Protein AF-A0A7W0W0S2-F1 (afdb_monomer)

Radius of gyration: 26.85 Å; Cα contacts (8 Å, |Δi|>4): 149; chains: 1; bounding box: 67×71×65 Å

Sequence (199 aa):
MRHKNVVLTLLAALTLVGCAKKDSQDADTTAMAPSAPAGVTADTMGTMAGMDNTPARDADQEFLRMMTDHHQGMVEMADVALKKAATPQVKSHGTRMRAAQIAEQQKMKAMLKADYGEEKMAMVTKDGASMVAMLSGASGPAFDRQFREHVIMHHEEALKMIDRFSPRFTKPEVKQMASKMKADQTKEIAQLKKELRSS

Secondary structure (DSSP, 8-state):
----------------------------------PPPP---TT-----TT---SPPSSHHHHHHHHHHHHHHHHHHHHHHHHHH-SSHHHHHHHHHHHHHHHHHHHHHHHHIIIII---PPP---HHHHHHHHHHHH--HHHHHHHHHHHHHHHHHHHHHHHHHHGGG---HHHHHHHHHHHHHHHHHHHHHHHHHHH-

Nearest PDB structures (foldseek):
  5fej-assembly4_D  TM=9.116E-01  e=7.321E-06  Synechocystis sp. PCC 6803
  2qf9-assembly1_B  TM=8.861E-01  e=1.847E-04  Streptomyces coelicolor A3(2)
  2c41-assembly1_C  TM=6.413E-01  e=5.584E-02  Thermosynechococcus vestitus BP-1
  1jig-assembly1_A  TM=7.353E-01  e=2.875E-01  Bacillus anthracis
  1n1q-assembly1_A  TM=5.987E-01  e=1.046E+00  Brevibacillus brevis

Mean predicted aligned error: 13.08 Å

Foldseek 3Di:
DDDDDDDDDDDDDDDDDDDDDDDDDDDDDDDDDDDDDDDPDPPPDPDDPPDPPPDDPFLLLVLLQVLLQLLVL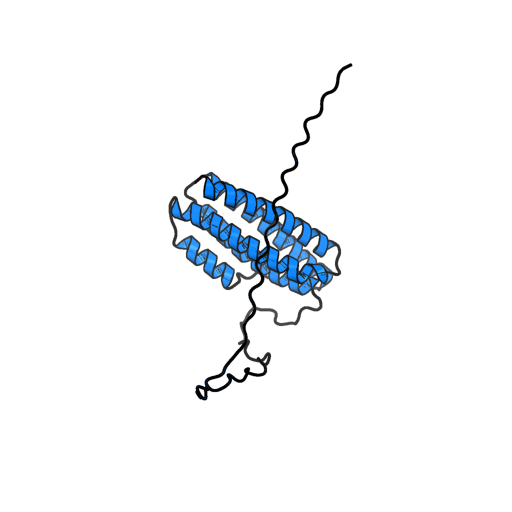LLLLLVLQCVAPQDPVSNVVSVVSNVVSVVLSVVSQVCCCVVPVDRDDHHHDPVSVVLSVVLNPDHHPRSSLSSLVSLLVSLVVLLVSLVVRQVGDDDPVSNVSSVVSNVVSVVSNVVSVVVNVVD

pLDDT: mean 83.97, std 22.38, range [35.38, 98.69]

Solvent-accessible surface area (backbone atoms only — not comparable to full-atom values): 12133 Å² total; per-residue (Å²): 142,81,87,86,89,86,87,85,89,84,88,87,87,86,88,85,88,86,89,84,89,85,86,87,81,90,77,94,70,94,71,85,79,84,78,78,84,76,76,89,66,93,81,81,72,77,89,60,90,86,62,83,79,68,78,62,90,47,52,52,56,42,47,40,56,52,50,31,18,55,38,36,18,51,38,52,39,19,57,49,26,66,76,50,41,61,45,72,66,51,26,54,47,22,54,55,50,30,54,51,39,51,54,51,36,52,52,35,37,49,46,36,34,72,78,70,72,37,88,70,81,71,42,67,38,74,67,30,50,51,54,37,53,58,55,66,75,46,52,46,72,59,24,46,52,50,50,48,51,51,52,37,53,53,42,56,50,52,45,53,50,46,64,71,40,60,88,59,50,79,52,68,67,60,49,52,49,50,53,49,50,46,54,51,46,52,51,48,38,54,51,45,58,51,51,64,74,76,102

Structure (mmCIF, N/CA/C/O backbone):
data_AF-A0A7W0W0S2-F1
#
_entry.id   AF-A0A7W0W0S2-F1
#
loop_
_atom_site.group_PDB
_atom_site.id
_atom_site.type_symbol
_atom_site.label_atom_id
_atom_site.label_alt_id
_atom_site.label_comp_id
_atom_site.label_asym_id
_atom_site.label_entity_id
_atom_site.label_seq_id
_atom_site.pdbx_PDB_ins_code
_atom_site.Cartn_x
_atom_site.Cartn_y
_atom_site.Cartn_z
_atom_site.occupancy
_atom_site.B_iso_or_equiv
_atom_site.auth_seq_id
_atom_site.auth_comp_id
_atom_site.auth_asym_id
_atom_site.auth_atom_id
_atom_site.pdbx_PDB_model_num
ATOM 1 N N . MET A 1 1 ? -48.819 -12.473 -39.268 1.00 46.81 1 MET A N 1
ATOM 2 C CA . MET A 1 1 ? -49.023 -13.719 -40.052 1.00 46.81 1 MET A CA 1
ATOM 3 C C . MET A 1 1 ? -47.702 -13.998 -40.767 1.00 46.81 1 MET A C 1
ATOM 5 O O . MET A 1 1 ? -47.254 -13.099 -41.449 1.00 46.81 1 MET A O 1
ATOM 9 N N . ARG A 1 2 ? -46.950 -15.092 -40.612 1.00 50.22 2 ARG A N 1
ATOM 10 C CA . ARG A 1 2 ? -47.221 -16.500 -40.285 1.00 50.22 2 ARG A CA 1
ATOM 11 C C . ARG A 1 2 ? -46.048 -17.088 -39.475 1.00 50.22 2 ARG A C 1
ATOM 13 O O . ARG A 1 2 ? -44.901 -16.726 -39.702 1.00 50.22 2 ARG A O 1
ATOM 20 N N . HIS A 1 3 ? -46.375 -18.019 -38.584 1.00 47.19 3 HIS A N 1
ATOM 21 C CA . HIS A 1 3 ? -45.456 -18.885 -37.841 1.00 47.19 3 HIS A CA 1
ATOM 22 C C . HIS A 1 3 ? -44.766 -19.920 -38.742 1.00 47.19 3 HIS A C 1
ATOM 24 O O . HIS A 1 3 ? -45.347 -20.309 -39.758 1.00 47.19 3 HIS A O 1
ATOM 30 N N . LYS A 1 4 ? -43.629 -20.465 -38.280 1.00 57.62 4 LYS A N 1
ATOM 31 C CA . LYS A 1 4 ? -43.446 -21.917 -38.081 1.00 57.62 4 LYS A CA 1
ATOM 32 C C . LYS A 1 4 ? -42.224 -22.217 -37.200 1.00 57.62 4 LYS A C 1
ATOM 34 O O . LYS A 1 4 ? -41.119 -21.764 -37.466 1.00 57.62 4 LYS A O 1
ATOM 39 N N . ASN A 1 5 ? -42.500 -22.981 -36.147 1.00 47.19 5 ASN A N 1
ATOM 40 C CA . ASN A 1 5 ? -41.579 -23.513 -35.150 1.00 47.19 5 ASN A CA 1
ATOM 41 C C . ASN A 1 5 ? -40.795 -24.700 -35.725 1.00 47.19 5 ASN A C 1
ATOM 43 O O . ASN A 1 5 ? -41.371 -25.490 -36.473 1.00 47.19 5 ASN A O 1
ATOM 47 N N . VAL A 1 6 ? -39.549 -24.895 -35.288 1.00 58.97 6 VAL A N 1
ATOM 48 C CA . VAL A 1 6 ? -38.866 -26.194 -35.383 1.00 58.97 6 VAL A CA 1
ATOM 49 C C . VAL A 1 6 ? -38.295 -26.528 -34.009 1.00 58.97 6 VAL A C 1
ATOM 51 O O . VAL A 1 6 ? -37.346 -25.909 -33.540 1.00 58.97 6 VAL A O 1
ATOM 54 N N . VAL A 1 7 ? -38.945 -27.488 -33.355 1.00 49.69 7 VAL A N 1
ATOM 55 C CA . VAL A 1 7 ? -38.465 -28.206 -32.174 1.00 49.69 7 VAL A CA 1
ATOM 56 C C . VAL A 1 7 ? -37.765 -29.456 -32.696 1.00 49.69 7 VAL A C 1
ATOM 58 O O . VAL A 1 7 ? -38.364 -30.190 -33.480 1.00 49.69 7 VAL A O 1
ATOM 61 N N . LEU A 1 8 ? -36.531 -29.717 -32.264 1.00 53.34 8 LEU A N 1
ATOM 62 C CA . LEU A 1 8 ? -35.909 -31.028 -32.430 1.00 53.34 8 LEU A CA 1
ATOM 63 C C . LEU A 1 8 ? -35.245 -31.444 -31.117 1.00 53.34 8 LEU A C 1
ATOM 65 O O . LEU A 1 8 ? -34.150 -31.011 -30.771 1.00 53.34 8 LEU A O 1
ATOM 69 N N . THR A 1 9 ? -35.974 -32.265 -30.373 1.00 45.59 9 THR A N 1
ATOM 70 C CA . THR A 1 9 ? -35.524 -33.021 -29.208 1.00 45.59 9 THR A CA 1
ATOM 71 C C . THR A 1 9 ? -34.791 -34.268 -29.701 1.00 45.59 9 THR A C 1
ATOM 73 O O . THR A 1 9 ? -35.350 -35.013 -30.503 1.00 45.59 9 THR A O 1
ATOM 76 N N . LEU A 1 10 ? -33.587 -34.548 -29.193 1.00 52.28 10 LEU A N 1
ATOM 77 C CA . LEU A 1 10 ? -33.006 -35.891 -29.257 1.00 52.28 10 LEU A CA 1
ATOM 78 C C . LEU A 1 10 ? -32.594 -36.325 -27.848 1.00 52.28 10 LEU A C 1
ATOM 80 O O . LEU A 1 10 ? -31.746 -35.708 -27.208 1.00 52.28 10 LEU A O 1
ATOM 84 N N . LEU A 1 11 ? -33.263 -37.373 -27.377 1.00 51.00 11 LEU A N 1
ATOM 85 C CA . LEU A 1 11 ? -33.062 -38.059 -26.110 1.00 51.00 11 LEU A CA 1
ATOM 86 C C . LEU A 1 11 ? -32.282 -39.346 -26.411 1.00 51.00 11 LEU A C 1
ATOM 88 O O . LEU A 1 11 ? -32.717 -40.128 -27.254 1.00 51.00 11 LEU A O 1
ATOM 92 N N . ALA A 1 12 ? -31.171 -39.591 -25.721 1.00 54.50 12 ALA A N 1
ATOM 93 C CA . ALA A 1 12 ? -30.535 -40.905 -25.685 1.00 54.50 12 ALA A CA 1
ATOM 94 C C . ALA A 1 12 ? -29.973 -41.150 -24.281 1.00 54.50 12 ALA A C 1
ATOM 96 O O . ALA A 1 12 ? -28.973 -40.560 -23.881 1.00 54.50 12 ALA A O 1
ATOM 97 N N . ALA A 1 13 ? -30.663 -42.007 -23.531 1.00 52.59 13 ALA A N 1
ATOM 98 C CA . ALA A 1 13 ? -30.196 -42.596 -22.287 1.00 52.59 13 ALA A CA 1
ATOM 99 C C . ALA A 1 13 ? -29.763 -44.038 -22.576 1.00 52.59 13 ALA A C 1
ATOM 101 O O . ALA A 1 13 ? -30.512 -44.781 -23.210 1.00 52.59 13 ALA A O 1
ATOM 102 N N . LEU A 1 14 ? -28.591 -44.445 -22.084 1.00 58.34 14 LEU A N 1
ATOM 103 C CA . LEU A 1 14 ? -28.263 -45.858 -21.922 1.00 58.34 14 LEU A CA 1
ATOM 104 C C . LEU A 1 14 ? -27.413 -46.050 -20.662 1.00 58.34 14 LEU A C 1
ATOM 106 O O . LEU A 1 14 ? -26.309 -45.528 -20.534 1.00 58.34 14 LEU A O 1
ATOM 110 N N . THR A 1 15 ? -27.992 -46.776 -19.716 1.00 54.78 15 THR A N 1
ATOM 111 C CA . THR A 1 15 ? -27.426 -47.204 -18.437 1.00 54.78 15 THR A CA 1
ATOM 112 C C . THR A 1 15 ? -26.683 -48.528 -18.599 1.00 54.78 15 THR A C 1
ATOM 114 O O . THR A 1 15 ? -27.247 -49.454 -19.179 1.00 54.78 15 THR A O 1
ATOM 117 N N . LEU A 1 16 ? -25.506 -48.677 -17.984 1.00 56.59 16 LEU A N 1
ATOM 118 C CA . LEU A 1 16 ? -24.978 -49.992 -17.607 1.00 56.59 16 LEU A CA 1
ATOM 119 C C . LEU A 1 16 ? -24.706 -50.033 -16.098 1.00 56.59 16 LEU A C 1
ATOM 121 O O . LEU A 1 16 ? -23.896 -49.277 -15.570 1.00 56.59 16 LEU A O 1
ATOM 125 N N . VAL A 1 17 ? -25.414 -50.944 -15.431 1.00 66.75 17 VAL A N 1
ATOM 126 C CA . VAL A 1 17 ? -25.190 -51.410 -14.060 1.00 66.75 17 VAL A CA 1
ATOM 127 C C . VAL A 1 17 ? -24.309 -52.654 -14.140 1.00 66.75 17 VAL A C 1
ATOM 129 O O . VAL A 1 17 ? -24.619 -53.574 -14.893 1.00 66.75 17 VAL A O 1
ATOM 132 N N . GLY A 1 18 ? -23.238 -52.702 -13.349 1.00 52.47 18 GLY A N 1
ATOM 133 C CA . GLY A 1 18 ? -22.433 -53.901 -13.132 1.00 52.47 18 GLY A CA 1
ATOM 134 C C . GLY A 1 18 ? -22.132 -54.062 -11.645 1.00 52.47 18 GLY A C 1
ATOM 135 O O . GLY A 1 18 ? -21.459 -53.223 -11.055 1.00 52.47 18 GLY A O 1
ATOM 136 N N . CYS A 1 19 ? -22.644 -55.134 -11.041 1.00 55.38 19 CYS A N 1
ATOM 137 C CA . CYS A 1 19 ? -22.320 -55.571 -9.685 1.00 55.38 19 CYS A CA 1
ATOM 138 C C . CYS A 1 19 ? -21.531 -56.884 -9.749 1.00 55.38 19 CYS A C 1
ATOM 140 O O . CYS A 1 19 ? -22.005 -57.822 -10.382 1.00 55.38 19 CYS A O 1
ATOM 142 N N . ALA A 1 20 ? -20.418 -56.988 -9.014 1.00 51.88 20 ALA A N 1
ATOM 143 C CA . ALA A 1 20 ? -19.972 -58.245 -8.404 1.00 51.88 20 ALA A CA 1
ATOM 144 C C . ALA A 1 20 ? -19.021 -57.983 -7.211 1.00 51.88 20 ALA A C 1
ATOM 146 O O . ALA A 1 20 ? -18.028 -57.270 -7.329 1.00 51.88 20 ALA A O 1
ATOM 147 N N . LYS A 1 21 ? -19.382 -58.566 -6.061 1.00 40.31 21 LYS A N 1
ATOM 148 C CA . LYS A 1 21 ? -18.603 -58.850 -4.828 1.00 40.31 21 LYS A CA 1
ATOM 149 C C . LYS A 1 21 ? -17.746 -60.114 -5.099 1.00 40.31 21 LYS A C 1
ATOM 151 O O . LYS A 1 21 ? -18.111 -60.844 -6.009 1.00 40.31 21 LYS A O 1
ATOM 156 N N . LYS A 1 22 ? -16.721 -60.570 -4.371 1.00 38.19 22 LYS A N 1
ATOM 157 C CA . LYS A 1 22 ? -15.937 -60.252 -3.159 1.00 38.19 22 LYS A CA 1
ATOM 158 C C . LYS A 1 22 ? -14.785 -61.289 -3.183 1.00 38.19 22 LYS A C 1
ATOM 160 O O . LYS A 1 22 ? -15.046 -62.399 -3.630 1.00 38.19 22 LYS A O 1
ATOM 165 N N . ASP A 1 23 ? -13.584 -60.980 -2.702 1.00 39.62 23 ASP A N 1
ATOM 166 C CA . ASP A 1 23 ? -12.944 -61.716 -1.593 1.00 39.62 23 ASP A CA 1
ATOM 167 C C . ASP A 1 23 ? -11.512 -61.257 -1.319 1.00 39.62 23 ASP A C 1
ATOM 169 O O . ASP A 1 23 ? -10.806 -60.716 -2.166 1.00 39.62 23 ASP A O 1
ATOM 173 N N . SER A 1 24 ? -11.201 -61.386 -0.036 1.00 41.75 24 SER A N 1
ATOM 174 C CA . SER A 1 24 ? -10.113 -60.811 0.731 1.00 41.75 24 SER A CA 1
ATOM 175 C C . SER A 1 24 ? -8.761 -61.456 0.445 1.00 41.75 24 SER A C 1
ATOM 177 O O . SER A 1 24 ? -8.681 -62.667 0.249 1.00 41.75 24 SER A O 1
ATOM 179 N N . GLN A 1 25 ? -7.690 -60.676 0.586 1.00 40.12 25 GLN A N 1
ATOM 180 C CA . GLN A 1 25 ? -6.416 -61.223 1.033 1.00 40.12 25 GLN A CA 1
ATOM 181 C C . GLN A 1 25 ? -5.658 -60.184 1.856 1.00 40.12 25 GLN A C 1
ATOM 183 O O . GLN A 1 25 ? -5.398 -59.068 1.406 1.00 40.12 25 GLN A O 1
ATOM 188 N N . ASP A 1 26 ? -5.390 -60.582 3.093 1.00 39.31 26 ASP A N 1
ATOM 189 C CA . ASP A 1 26 ? -4.632 -59.867 4.100 1.00 39.31 26 ASP A CA 1
ATOM 190 C C . ASP A 1 26 ? -3.185 -59.646 3.647 1.00 39.31 26 ASP A C 1
ATOM 192 O O . ASP A 1 26 ? -2.524 -60.559 3.148 1.00 39.31 26 ASP A O 1
ATOM 196 N N . ALA A 1 27 ? -2.678 -58.439 3.879 1.00 44.12 27 ALA A N 1
ATOM 197 C CA . ALA A 1 27 ? -1.252 -58.170 3.953 1.00 44.12 27 ALA A CA 1
ATOM 198 C C . ALA A 1 27 ? -1.019 -57.247 5.148 1.00 44.12 27 ALA A C 1
ATOM 200 O O . ALA A 1 27 ? -1.300 -56.049 5.124 1.00 44.12 27 ALA A O 1
ATOM 201 N N . ASP A 1 28 ? -0.557 -57.886 6.212 1.00 39.09 28 ASP A N 1
ATOM 202 C CA . ASP A 1 28 ? 0.031 -57.306 7.401 1.00 39.09 28 ASP A CA 1
ATOM 203 C C . ASP A 1 28 ? 1.236 -56.434 7.015 1.00 39.09 28 ASP A C 1
ATOM 205 O O . ASP A 1 28 ? 2.242 -56.929 6.507 1.00 39.09 28 ASP A O 1
ATOM 209 N N . THR A 1 29 ? 1.124 -55.126 7.238 1.00 39.62 29 THR A N 1
ATOM 210 C CA . THR A 1 29 ? 2.278 -54.241 7.407 1.00 39.62 29 THR A CA 1
ATOM 211 C C . THR A 1 29 ? 1.950 -53.232 8.497 1.00 39.62 29 THR A C 1
ATOM 213 O O . THR A 1 29 ? 1.280 -52.223 8.271 1.00 39.62 29 THR A O 1
ATOM 216 N N . THR A 1 30 ? 2.438 -53.510 9.699 1.00 45.97 30 THR A N 1
ATOM 217 C CA . THR A 1 30 ? 2.604 -52.549 10.789 1.00 45.97 30 THR A CA 1
ATOM 218 C C . THR A 1 30 ? 3.302 -51.276 10.300 1.00 45.97 30 THR A C 1
ATOM 220 O O . THR A 1 30 ? 4.485 -51.308 9.963 1.00 45.97 30 THR A O 1
ATOM 223 N N . ALA A 1 31 ? 2.595 -50.145 10.311 1.00 39.28 31 ALA A N 1
ATOM 224 C CA . ALA A 1 31 ? 3.180 -48.820 10.137 1.00 39.28 31 ALA A CA 1
ATOM 225 C C . ALA A 1 31 ? 2.599 -47.857 11.182 1.00 39.28 31 ALA A C 1
ATOM 227 O O . ALA A 1 31 ? 1.389 -47.649 11.260 1.00 39.28 31 ALA A O 1
ATOM 228 N N . MET A 1 32 ? 3.496 -47.321 12.014 1.00 41.56 32 MET A N 1
ATOM 229 C CA . MET A 1 32 ? 3.244 -46.359 13.087 1.00 41.56 32 MET A CA 1
ATOM 230 C C . MET A 1 32 ? 2.314 -45.214 12.661 1.00 41.56 32 MET A C 1
ATOM 232 O O . MET A 1 32 ? 2.568 -44.518 11.679 1.00 41.56 32 MET A O 1
ATOM 236 N N . ALA A 1 33 ? 1.297 -44.959 13.483 1.00 47.00 33 ALA A N 1
ATOM 237 C CA . ALA A 1 33 ? 0.528 -43.722 13.456 1.00 47.00 33 ALA A CA 1
ATOM 238 C C . ALA A 1 33 ? 1.438 -42.516 13.770 1.00 47.00 33 ALA A C 1
ATOM 240 O O . ALA A 1 33 ? 2.186 -42.569 14.751 1.00 47.00 33 ALA A O 1
ATOM 241 N N . PRO A 1 34 ? 1.372 -41.404 13.016 1.00 43.03 34 PRO A N 1
ATOM 242 C CA . PRO A 1 34 ? 1.962 -40.160 13.471 1.00 43.03 34 PRO A CA 1
ATOM 243 C C . PRO A 1 34 ? 1.019 -39.517 14.492 1.00 43.03 34 PRO A C 1
ATOM 245 O O . PRO A 1 34 ? -0.049 -39.004 14.157 1.00 43.03 34 PRO A O 1
ATOM 248 N N . SER A 1 35 ? 1.426 -39.561 15.758 1.00 44.28 35 SER A N 1
ATOM 249 C CA . SER A 1 35 ? 0.869 -38.741 16.829 1.00 44.28 35 SER A CA 1
ATOM 250 C C . SER A 1 35 ? 0.937 -37.263 16.435 1.00 44.28 35 SER A C 1
ATOM 252 O O . SER A 1 35 ? 2.003 -36.752 16.092 1.00 44.28 35 SER A O 1
ATOM 254 N N . ALA A 1 36 ? -0.198 -36.569 16.495 1.00 51.66 36 ALA A N 1
ATOM 255 C CA . ALA A 1 36 ? -0.244 -35.117 16.382 1.00 51.66 36 ALA A CA 1
ATOM 256 C C . ALA A 1 36 ? 0.618 -34.482 17.491 1.00 51.66 36 ALA A C 1
ATOM 258 O O . ALA A 1 36 ? 0.463 -34.871 18.654 1.00 51.66 36 ALA A O 1
ATOM 259 N N . PRO A 1 37 ? 1.494 -33.503 17.202 1.00 48.16 37 PRO A N 1
ATOM 260 C CA . PRO A 1 37 ? 2.099 -32.736 18.270 1.00 48.16 37 PRO A CA 1
ATOM 261 C C . PRO A 1 37 ? 1.037 -31.806 18.858 1.00 48.16 37 PRO A C 1
ATOM 263 O O . PRO A 1 37 ? 0.458 -30.951 18.184 1.00 48.16 37 PRO A O 1
ATOM 266 N N . ALA A 1 38 ? 0.774 -32.030 20.140 1.00 43.25 38 ALA A N 1
ATOM 267 C CA . ALA A 1 38 ? 0.053 -31.125 21.006 1.00 43.25 38 ALA A CA 1
ATOM 268 C C . ALA A 1 38 ? 0.734 -29.745 21.037 1.00 43.25 38 ALA A C 1
ATOM 270 O O . ALA A 1 38 ? 1.957 -29.657 21.063 1.00 43.25 38 ALA A O 1
ATOM 271 N N . GLY A 1 39 ? -0.089 -28.694 21.076 1.00 38.97 39 GLY A N 1
ATOM 272 C CA . GLY A 1 39 ? 0.217 -27.392 21.669 1.00 38.97 39 GLY A CA 1
ATOM 273 C C . GLY A 1 39 ? 1.522 -26.721 21.247 1.00 38.97 39 GLY A C 1
ATOM 274 O O . GLY A 1 39 ? 2.534 -26.837 21.930 1.00 38.97 39 GLY A O 1
ATOM 275 N N . VAL A 1 40 ? 1.457 -25.873 20.219 1.00 41.06 40 VAL A N 1
ATOM 276 C CA . VAL A 1 40 ? 2.355 -24.714 20.171 1.00 41.06 40 VAL A CA 1
ATOM 277 C C . VAL A 1 40 ? 1.939 -23.769 21.300 1.00 41.06 40 VAL A C 1
ATOM 279 O O . VAL A 1 40 ? 0.946 -23.051 21.206 1.00 41.06 40 VAL A O 1
ATOM 282 N N . THR A 1 41 ? 2.643 -23.844 22.425 1.00 41.38 41 THR A N 1
ATOM 283 C CA . THR A 1 41 ? 2.554 -22.838 23.481 1.00 41.38 41 THR A CA 1
ATOM 284 C C . THR A 1 41 ? 3.005 -21.494 22.913 1.00 41.38 41 THR A C 1
ATOM 286 O O . THR A 1 41 ? 3.918 -21.418 22.091 1.00 41.38 41 THR A O 1
ATOM 289 N N . ALA A 1 42 ? 2.347 -20.418 23.337 1.00 44.03 42 ALA A N 1
ATOM 290 C CA . ALA A 1 42 ? 2.573 -19.049 22.873 1.00 44.03 42 ALA A CA 1
ATOM 291 C C . ALA A 1 42 ? 3.940 -18.446 23.289 1.00 44.03 42 ALA A C 1
ATOM 293 O O . ALA A 1 42 ? 4.120 -17.235 23.219 1.00 44.03 42 ALA A O 1
ATOM 294 N N . ASP A 1 43 ? 4.910 -19.271 23.691 1.00 40.78 43 ASP A N 1
ATOM 295 C CA . ASP A 1 43 ? 6.166 -18.864 24.335 1.00 40.78 43 ASP A CA 1
ATOM 296 C C . ASP A 1 43 ? 7.401 -18.939 23.418 1.00 40.78 43 ASP A C 1
ATOM 298 O O . ASP A 1 43 ? 8.538 -18.893 23.881 1.00 40.78 43 ASP A O 1
ATOM 302 N N . THR A 1 44 ? 7.232 -19.039 22.096 1.00 42.69 44 THR A N 1
ATOM 303 C CA . THR A 1 44 ? 8.369 -19.011 21.148 1.00 42.69 44 THR A CA 1
ATOM 304 C C . THR A 1 44 ? 8.278 -17.859 20.149 1.00 42.69 44 THR A C 1
ATOM 306 O O . THR A 1 44 ? 8.445 -18.036 18.946 1.00 42.69 44 THR A O 1
ATOM 309 N N . MET A 1 45 ? 8.035 -16.649 20.649 1.00 48.25 45 MET A N 1
ATOM 310 C CA . MET A 1 45 ? 8.261 -15.408 19.904 1.00 48.25 45 MET A CA 1
ATOM 311 C C . MET A 1 45 ? 9.331 -14.614 20.646 1.00 48.25 45 MET A C 1
ATOM 313 O O . MET A 1 45 ? 9.053 -13.887 21.595 1.00 48.25 45 MET A O 1
ATOM 317 N N . GLY A 1 46 ? 10.582 -14.832 20.235 1.00 39.75 46 GLY A N 1
ATOM 318 C CA . GLY A 1 46 ? 11.735 -14.105 20.743 1.00 39.75 46 GLY A CA 1
ATOM 319 C C . GLY A 1 46 ? 11.510 -12.597 20.679 1.00 39.75 46 GLY A C 1
ATOM 320 O O . GLY A 1 46 ? 10.974 -12.067 19.706 1.00 39.75 46 GLY A O 1
ATOM 321 N N . THR A 1 47 ? 11.931 -11.927 21.744 1.00 41.59 47 THR A N 1
ATOM 322 C CA . THR A 1 47 ? 11.870 -10.486 21.964 1.00 41.59 47 THR A CA 1
ATOM 323 C C . THR A 1 47 ? 12.499 -9.721 20.797 1.00 41.59 47 THR A C 1
ATOM 325 O O . THR A 1 47 ? 13.703 -9.469 20.774 1.00 41.59 47 THR A O 1
ATOM 328 N N . MET A 1 48 ? 11.687 -9.337 19.811 1.00 43.47 48 MET A N 1
ATOM 329 C CA . MET A 1 48 ? 12.088 -8.385 18.781 1.00 43.47 48 MET A CA 1
ATOM 330 C C . MET A 1 48 ? 11.902 -6.976 19.339 1.00 43.47 48 MET A C 1
ATOM 332 O O . MET A 1 48 ? 10.781 -6.494 19.501 1.00 43.47 48 MET A O 1
ATOM 336 N N . ALA A 1 49 ? 13.013 -6.324 19.675 1.00 35.38 49 ALA A N 1
ATOM 337 C CA . ALA A 1 49 ? 13.018 -4.925 20.077 1.00 35.38 49 ALA A CA 1
ATOM 338 C C . ALA A 1 49 ? 12.371 -4.063 18.973 1.00 35.38 49 ALA A C 1
ATOM 340 O O . ALA A 1 49 ? 12.852 -4.043 17.842 1.00 35.38 49 ALA A O 1
ATOM 341 N N . GLY A 1 50 ? 11.272 -3.374 19.300 1.00 47.97 50 GLY A N 1
ATOM 342 C CA . GLY A 1 50 ? 10.592 -2.424 18.407 1.00 47.97 50 GLY A CA 1
ATOM 343 C C . GLY A 1 50 ? 9.153 -2.774 18.014 1.00 47.97 50 GLY A C 1
ATOM 344 O O . GLY A 1 50 ? 8.478 -1.931 17.429 1.00 47.97 50 GLY A O 1
ATOM 345 N N . MET A 1 51 ? 8.650 -3.965 18.350 1.00 55.47 51 MET A N 1
ATOM 346 C CA . MET A 1 51 ? 7.212 -4.241 18.294 1.00 55.47 51 MET A CA 1
ATOM 347 C C . MET A 1 51 ? 6.581 -3.855 19.631 1.00 55.47 51 MET A C 1
ATOM 349 O O . MET A 1 51 ? 6.985 -4.362 20.679 1.00 55.47 51 MET A O 1
ATOM 353 N N . ASP A 1 52 ? 5.601 -2.948 19.602 1.00 63.44 52 ASP A N 1
ATOM 354 C CA . ASP A 1 52 ? 4.666 -2.821 20.717 1.00 63.44 52 ASP A CA 1
ATOM 355 C C . ASP A 1 52 ? 3.909 -4.151 20.827 1.00 63.44 52 ASP A C 1
ATOM 357 O O . ASP A 1 52 ? 2.954 -4.411 20.097 1.00 63.44 52 ASP A O 1
ATOM 361 N N . ASN A 1 53 ? 4.410 -5.022 21.702 1.00 69.12 53 ASN A N 1
ATOM 362 C CA . ASN A 1 53 ? 3.863 -6.353 21.949 1.00 69.12 53 ASN A CA 1
ATOM 363 C C . ASN A 1 53 ? 2.621 -6.303 22.847 1.00 69.12 53 ASN A C 1
ATOM 365 O O . ASN A 1 53 ? 2.122 -7.350 23.260 1.00 69.12 53 ASN A O 1
ATOM 369 N N . THR A 1 54 ? 2.117 -5.107 23.169 1.00 83.19 54 THR A N 1
ATOM 370 C CA . THR A 1 54 ? 0.832 -4.963 23.846 1.00 83.19 54 THR A CA 1
ATOM 371 C C . THR A 1 54 ? -0.242 -5.605 22.971 1.00 83.19 54 THR A C 1
ATOM 373 O O . THR A 1 54 ? -0.372 -5.220 21.807 1.00 83.19 54 THR A O 1
ATOM 376 N N . PRO A 1 55 ? -1.026 -6.567 23.484 1.00 90.44 55 PRO A N 1
ATOM 377 C CA . PRO A 1 55 ? -2.121 -7.146 22.722 1.00 90.44 55 PRO A CA 1
ATOM 378 C C . PRO A 1 55 ? -3.068 -6.060 22.205 1.00 90.44 55 PRO A C 1
ATOM 380 O O . PRO A 1 55 ? -3.391 -5.110 22.923 1.00 90.44 55 PRO A O 1
ATOM 383 N N . ALA A 1 56 ? -3.516 -6.199 20.958 1.00 94.31 56 ALA A N 1
ATOM 384 C CA . ALA A 1 56 ? -4.555 -5.329 20.429 1.00 94.31 56 ALA A CA 1
ATOM 385 C C . ALA A 1 56 ? -5.843 -5.498 21.252 1.00 94.31 56 ALA A C 1
ATOM 387 O O . ALA A 1 56 ? -6.213 -6.611 21.631 1.00 94.31 56 ALA A O 1
ATOM 388 N N . ARG A 1 57 ? -6.525 -4.387 21.534 1.00 96.19 57 ARG A N 1
ATOM 389 C CA . ARG A 1 57 ? -7.763 -4.354 22.324 1.00 96.19 57 ARG A CA 1
ATOM 390 C C . ARG A 1 57 ? -8.943 -4.948 21.560 1.00 96.19 57 ARG A C 1
ATOM 392 O O . ARG A 1 57 ? -9.837 -5.525 22.171 1.00 96.19 57 ARG A O 1
ATOM 399 N N . ASP A 1 58 ? -8.943 -4.804 20.239 1.00 97.62 58 ASP A N 1
ATOM 400 C CA . ASP A 1 58 ? -9.974 -5.316 19.346 1.00 97.62 58 ASP A CA 1
ATOM 401 C C . ASP A 1 58 ? -9.415 -5.582 17.932 1.00 97.62 58 ASP A C 1
ATOM 403 O O . ASP A 1 58 ? -8.242 -5.338 17.632 1.00 97.62 58 ASP A O 1
ATOM 407 N N . ALA A 1 59 ? -10.278 -6.109 17.060 1.00 98.06 59 ALA A N 1
ATOM 408 C CA . ALA A 1 59 ? -9.935 -6.442 15.681 1.00 98.06 59 ALA A CA 1
ATOM 409 C C . ALA A 1 59 ? -9.649 -5.208 14.807 1.00 98.06 59 ALA A C 1
ATOM 411 O O . ALA A 1 59 ? -8.913 -5.321 13.827 1.00 98.06 59 ALA A O 1
ATOM 412 N N . ASP A 1 60 ? -10.228 -4.052 15.138 1.00 98.62 60 ASP A N 1
ATOM 413 C CA . ASP A 1 60 ? -9.986 -2.805 14.420 1.00 98.62 60 ASP A CA 1
ATOM 414 C C . ASP A 1 60 ? -8.545 -2.330 14.693 1.00 98.62 60 ASP A C 1
ATOM 416 O O . ASP A 1 60 ? -7.790 -2.098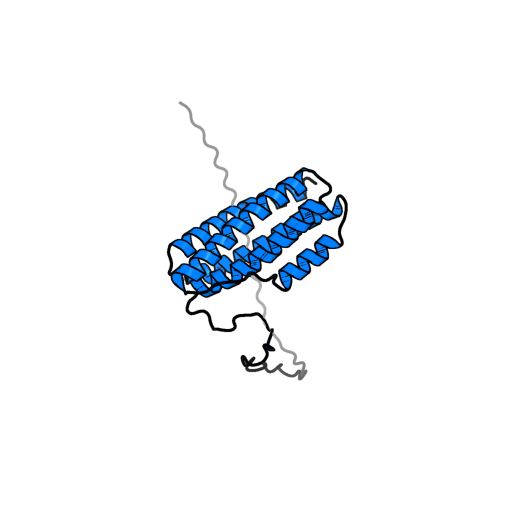 13.750 1.00 98.62 60 ASP A O 1
ATOM 420 N N . GLN A 1 61 ? -8.107 -2.290 15.958 1.00 98.44 61 GLN A N 1
ATOM 421 C CA . GLN A 1 61 ? -6.734 -1.929 16.335 1.00 98.44 61 GLN A CA 1
ATOM 422 C C . GLN A 1 61 ? -5.705 -2.888 15.731 1.00 98.44 61 GLN A C 1
ATOM 424 O O . GLN A 1 61 ? -4.686 -2.447 15.196 1.00 98.44 61 GLN A O 1
ATOM 429 N N . GLU A 1 62 ? -5.966 -4.196 15.804 1.00 98.12 62 GLU A N 1
ATOM 430 C CA . GLU A 1 62 ? -5.071 -5.221 15.260 1.00 98.12 62 GLU A CA 1
ATOM 431 C C . GLU A 1 62 ? -4.887 -5.044 13.748 1.00 98.12 62 GLU A C 1
ATOM 433 O O . GLU A 1 62 ? -3.757 -4.968 13.261 1.00 98.12 62 GLU A O 1
ATOM 438 N N . PHE A 1 63 ? -5.990 -4.882 13.012 1.00 98.62 63 PHE A N 1
ATOM 439 C CA . PHE A 1 63 ? -5.954 -4.627 11.576 1.00 98.62 63 PHE A CA 1
ATOM 440 C C . PHE A 1 63 ? -5.200 -3.342 11.237 1.00 98.62 63 PHE A C 1
ATOM 442 O O . PHE A 1 63 ? -4.350 -3.353 10.350 1.00 98.62 63 PHE A O 1
ATOM 449 N N . LEU A 1 64 ? -5.469 -2.241 11.945 1.00 98.56 64 LEU A N 1
ATOM 450 C CA . LEU A 1 64 ? -4.802 -0.964 11.696 1.00 98.56 64 LEU A CA 1
ATOM 451 C C . LEU A 1 64 ? -3.291 -1.055 11.922 1.00 98.56 64 LEU A C 1
ATOM 453 O O . LEU A 1 64 ? -2.527 -0.528 11.111 1.00 98.56 64 LEU A O 1
ATOM 457 N N . ARG A 1 65 ? -2.845 -1.747 12.977 1.00 97.88 65 ARG A N 1
ATOM 458 C CA . ARG A 1 65 ? -1.418 -1.999 13.235 1.00 97.88 65 ARG A CA 1
ATOM 459 C C . ARG A 1 65 ? -0.790 -2.815 12.111 1.00 97.88 65 ARG A C 1
ATOM 461 O O . ARG A 1 65 ? 0.198 -2.379 11.522 1.00 97.88 65 ARG A O 1
ATOM 468 N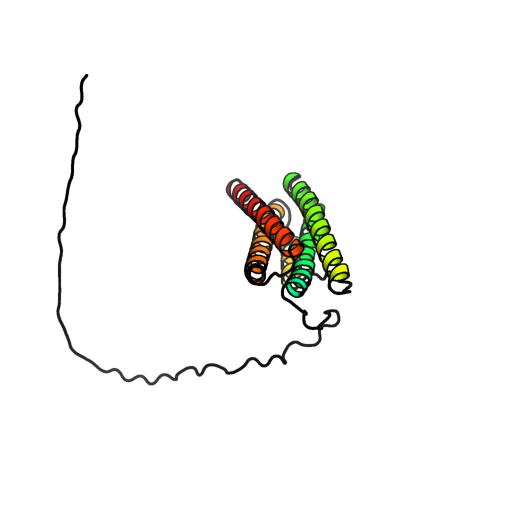 N . MET A 1 66 ? -1.382 -3.968 11.798 1.00 97.69 66 MET A N 1
ATOM 469 C CA . MET A 1 66 ? -0.846 -4.900 10.805 1.00 97.69 66 MET A CA 1
ATOM 470 C C . MET A 1 66 ? -0.824 -4.296 9.402 1.00 97.69 66 MET A C 1
ATOM 472 O O . MET A 1 66 ? 0.189 -4.382 8.711 1.00 97.69 66 MET A O 1
ATOM 476 N N . MET A 1 67 ? -1.913 -3.650 8.986 1.00 98.50 67 MET A N 1
ATOM 477 C CA . MET A 1 67 ? -2.010 -3.049 7.661 1.00 98.50 67 MET A CA 1
ATOM 478 C C . MET A 1 67 ? -1.098 -1.817 7.533 1.00 98.50 67 MET A C 1
ATOM 480 O O . MET A 1 67 ? -0.533 -1.587 6.470 1.00 98.50 67 MET A O 1
ATOM 484 N N . THR A 1 68 ? -0.846 -1.071 8.619 1.00 98.50 68 THR A N 1
ATOM 485 C CA . THR A 1 68 ? 0.152 0.021 8.627 1.00 98.50 68 THR A CA 1
ATOM 486 C C . THR A 1 68 ? 1.562 -0.472 8.292 1.00 98.50 68 THR A C 1
ATOM 488 O O . THR A 1 68 ? 2.274 0.198 7.535 1.00 98.50 68 THR A O 1
ATOM 491 N N . ASP A 1 69 ? 1.956 -1.631 8.822 1.00 97.69 69 ASP A N 1
ATOM 492 C CA . ASP A 1 69 ? 3.260 -2.250 8.544 1.00 97.69 69 ASP A CA 1
ATOM 493 C C . ASP A 1 69 ? 3.294 -2.909 7.163 1.00 97.69 69 ASP A C 1
ATOM 495 O O . ASP A 1 69 ? 4.256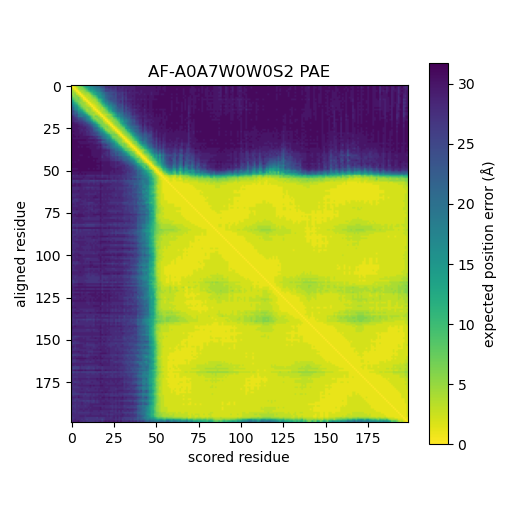 -2.753 6.409 1.00 97.69 69 ASP A O 1
ATOM 499 N N . HIS A 1 70 ? 2.204 -3.571 6.776 1.00 97.81 70 HIS A N 1
ATOM 500 C CA . 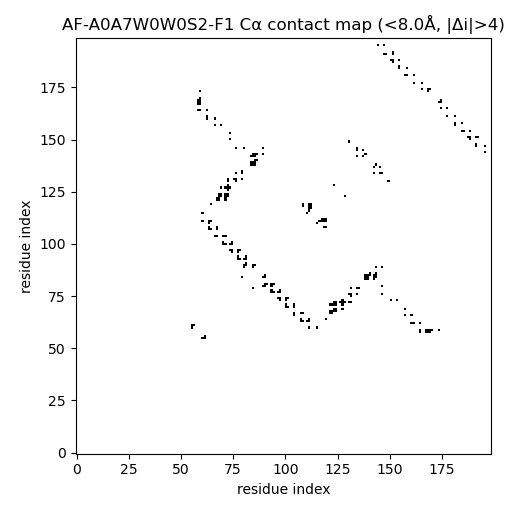HIS A 1 70 ? 2.047 -4.141 5.441 1.00 97.81 70 HIS A CA 1
ATOM 501 C C . HIS A 1 70 ? 2.206 -3.075 4.340 1.00 97.81 70 HIS A C 1
ATOM 503 O O . HIS A 1 70 ? 2.954 -3.280 3.380 1.00 97.81 70 HIS A O 1
ATOM 509 N N . HIS A 1 71 ? 1.582 -1.902 4.509 1.00 98.06 71 HIS A N 1
ATOM 510 C CA . HIS A 1 71 ? 1.712 -0.754 3.601 1.00 98.06 71 HIS A CA 1
ATOM 511 C C . HIS A 1 71 ? 3.153 -0.264 3.463 1.00 98.06 71 HIS A C 1
ATOM 513 O O . HIS A 1 71 ? 3.553 0.142 2.371 1.00 98.06 71 HIS A O 1
ATOM 519 N N . GLN A 1 72 ? 3.958 -0.324 4.531 1.00 98.25 72 GLN A N 1
ATOM 520 C CA . GLN A 1 72 ? 5.344 0.145 4.478 1.00 98.25 72 GLN A CA 1
ATOM 521 C C . GLN A 1 72 ? 6.171 -0.650 3.461 1.00 98.25 72 GLN A C 1
ATOM 523 O O . GLN A 1 72 ? 6.951 -0.052 2.725 1.00 98.25 72 GLN A O 1
ATOM 528 N N . GLY A 1 73 ? 5.952 -1.965 3.347 1.00 96.88 73 GLY A N 1
ATOM 529 C CA . GLY A 1 73 ? 6.618 -2.788 2.332 1.00 96.88 73 GLY A CA 1
ATOM 530 C C . GLY A 1 73 ? 6.375 -2.282 0.905 1.00 96.88 73 GLY A C 1
ATOM 531 O O . GLY A 1 73 ? 7.314 -2.182 0.115 1.00 96.88 73 GLY A O 1
ATOM 532 N N . MET A 1 74 ? 5.142 -1.868 0.592 1.00 98.00 74 MET A N 1
ATOM 533 C CA . MET A 1 74 ? 4.817 -1.334 -0.732 1.00 98.00 74 MET A CA 1
ATOM 534 C C . MET A 1 74 ? 5.397 0.061 -0.975 1.00 98.00 74 MET A C 1
ATOM 536 O O . MET A 1 74 ? 5.798 0.374 -2.096 1.00 98.00 74 MET A O 1
ATOM 540 N N . VAL A 1 75 ? 5.478 0.903 0.061 1.00 98.56 75 VAL A N 1
ATOM 541 C CA . VAL A 1 75 ? 6.150 2.209 -0.036 1.00 98.56 75 VAL A CA 1
ATOM 542 C C . VAL A 1 75 ? 7.616 2.023 -0.432 1.00 98.56 75 VAL A C 1
ATOM 544 O O . VAL A 1 75 ? 8.069 2.670 -1.377 1.00 98.56 75 VAL A O 1
ATOM 547 N N . GLU A 1 76 ? 8.3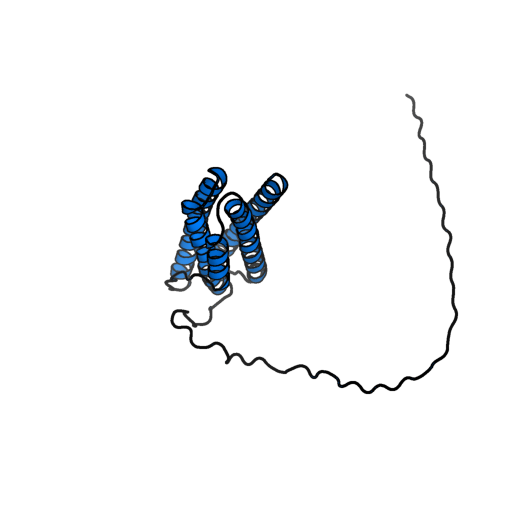23 1.088 0.206 1.00 98.38 76 GLU A N 1
ATOM 548 C CA . GLU A 1 76 ? 9.718 0.778 -0.131 1.00 98.38 76 GLU A CA 1
ATOM 549 C C . GLU A 1 76 ? 9.854 0.185 -1.542 1.00 98.38 76 GLU A C 1
ATOM 551 O O . GLU A 1 76 ? 10.713 0.610 -2.316 1.00 98.38 76 GLU A O 1
ATOM 556 N N . MET A 1 77 ? 8.982 -0.753 -1.935 1.00 98.44 77 MET A N 1
ATOM 557 C CA . MET A 1 77 ? 8.979 -1.304 -3.299 1.00 98.44 77 MET A CA 1
ATOM 558 C C . MET A 1 77 ? 8.757 -0.220 -4.357 1.00 98.44 77 MET A C 1
ATOM 560 O O . MET A 1 77 ? 9.422 -0.206 -5.397 1.00 98.44 77 MET A O 1
ATOM 564 N N . ALA A 1 78 ? 7.844 0.713 -4.095 1.00 98.44 78 ALA A N 1
ATOM 565 C CA . ALA A 1 78 ? 7.611 1.839 -4.979 1.00 98.44 78 ALA A CA 1
ATOM 566 C C . ALA A 1 78 ? 8.845 2.754 -5.051 1.00 98.44 78 ALA A C 1
ATOM 568 O O . ALA A 1 78 ? 9.230 3.159 -6.147 1.00 98.44 78 ALA A O 1
ATOM 569 N N . ASP A 1 79 ? 9.526 3.016 -3.932 1.00 98.31 79 ASP A N 1
ATOM 570 C CA . ASP A 1 79 ? 10.782 3.778 -3.914 1.00 98.31 79 ASP A CA 1
ATOM 571 C C . ASP A 1 79 ? 11.903 3.107 -4.721 1.00 98.31 79 ASP A C 1
ATOM 573 O O . ASP A 1 79 ? 12.680 3.790 -5.401 1.00 98.31 79 ASP A O 1
ATOM 577 N N . VAL A 1 80 ? 11.962 1.773 -4.732 1.00 98.19 80 VAL A N 1
ATOM 578 C CA . VAL A 1 80 ? 12.848 1.020 -5.630 1.00 98.19 80 VAL A CA 1
ATOM 579 C C . VAL A 1 80 ? 12.450 1.243 -7.096 1.00 98.19 80 VAL A C 1
ATOM 581 O O . VAL A 1 80 ? 13.315 1.536 -7.926 1.00 98.19 80 VAL A O 1
ATOM 584 N N . ALA A 1 81 ? 11.157 1.189 -7.433 1.00 98.06 81 ALA A N 1
ATOM 585 C CA . ALA A 1 81 ? 10.669 1.431 -8.795 1.00 98.06 81 ALA A CA 1
ATOM 586 C C . ALA A 1 81 ? 10.974 2.843 -9.307 1.00 98.06 81 ALA A C 1
ATOM 588 O O . ALA A 1 81 ? 11.388 3.002 -10.455 1.00 98.06 81 ALA A O 1
ATOM 589 N N . LEU A 1 82 ? 10.872 3.872 -8.463 1.00 97.94 82 LEU A N 1
ATOM 590 C CA . LEU A 1 82 ? 11.217 5.249 -8.837 1.00 97.94 82 LEU A CA 1
ATOM 591 C C . LEU A 1 82 ? 12.674 5.390 -9.317 1.00 97.94 82 LEU A C 1
ATOM 593 O O . LEU A 1 82 ? 12.965 6.255 -10.153 1.00 97.94 82 LEU A O 1
ATOM 597 N N . LYS A 1 83 ? 13.570 4.541 -8.799 1.00 97.25 83 LYS A N 1
ATOM 598 C CA . LYS A 1 83 ? 15.006 4.525 -9.108 1.00 97.25 83 LYS A CA 1
ATOM 599 C C . LYS A 1 83 ? 15.356 3.586 -10.263 1.00 97.25 83 LYS A C 1
ATOM 601 O O . LYS A 1 83 ? 16.262 3.901 -11.028 1.00 97.25 83 LYS A O 1
ATOM 606 N N . LYS A 1 84 ? 14.679 2.439 -10.365 1.00 97.25 84 LYS A N 1
ATOM 607 C CA . LYS A 1 84 ? 15.111 1.305 -11.201 1.00 97.25 84 LYS A CA 1
ATOM 608 C C . LYS A 1 84 ? 14.183 0.944 -12.360 1.00 97.25 84 LYS A C 1
ATOM 610 O O . LYS A 1 84 ? 14.601 0.155 -13.205 1.00 97.25 84 LYS A O 1
ATOM 615 N N . ALA A 1 85 ? 12.967 1.491 -12.410 1.00 97.56 85 ALA A N 1
ATOM 616 C CA . ALA A 1 85 ? 12.026 1.207 -13.489 1.00 97.56 85 ALA A CA 1
ATOM 617 C C . ALA A 1 85 ? 12.646 1.492 -14.863 1.00 97.56 85 ALA A C 1
ATOM 619 O O . ALA A 1 85 ? 13.217 2.562 -15.087 1.00 97.56 85 ALA A O 1
ATOM 620 N N . ALA A 1 86 ? 12.502 0.539 -15.779 1.00 97.31 86 ALA A N 1
ATOM 621 C CA . ALA A 1 86 ? 13.009 0.642 -17.140 1.00 97.31 86 ALA A CA 1
ATOM 622 C C . ALA A 1 86 ? 12.077 1.464 -18.035 1.00 97.31 86 ALA A C 1
ATOM 624 O O . ALA A 1 86 ? 12.541 2.145 -18.948 1.00 97.31 86 ALA A O 1
ATOM 625 N N . THR A 1 87 ? 10.768 1.424 -17.770 1.00 97.62 87 THR A N 1
ATOM 626 C CA . THR A 1 87 ? 9.767 2.154 -18.551 1.00 97.62 87 THR A CA 1
ATOM 627 C C . THR A 1 87 ? 9.145 3.323 -17.774 1.00 97.62 87 THR A C 1
ATOM 629 O O . THR A 1 87 ? 8.907 3.227 -16.561 1.00 97.62 87 THR A O 1
ATOM 632 N N . PRO A 1 88 ? 8.795 4.434 -18.459 1.00 97.75 88 PRO A N 1
ATOM 633 C CA . PRO A 1 88 ? 8.047 5.538 -17.853 1.00 97.75 88 PRO A CA 1
ATOM 634 C C . PRO A 1 88 ? 6.727 5.096 -17.210 1.00 97.75 88 PRO A C 1
ATOM 636 O O . PRO A 1 88 ? 6.299 5.669 -16.209 1.00 97.75 88 PRO A O 1
ATOM 639 N N . GLN A 1 89 ? 6.093 4.062 -17.764 1.00 96.56 89 GLN A N 1
ATOM 640 C CA . GLN A 1 89 ? 4.843 3.492 -17.281 1.00 96.56 89 GLN A CA 1
ATOM 641 C C . GLN A 1 89 ? 5.008 2.911 -15.871 1.00 96.56 89 GLN A C 1
ATOM 643 O O . GLN A 1 89 ? 4.242 3.285 -14.982 1.00 96.56 89 GLN A O 1
ATOM 648 N N . VAL A 1 90 ? 6.024 2.069 -15.635 1.00 98.00 90 VAL A N 1
ATOM 649 C CA . VAL A 1 90 ? 6.288 1.502 -14.298 1.00 98.00 90 VAL A CA 1
ATOM 650 C C . VAL A 1 90 ? 6.706 2.583 -13.311 1.00 98.00 90 VAL A C 1
ATOM 652 O O . VAL A 1 90 ? 6.214 2.603 -12.185 1.00 98.00 90 VAL A O 1
ATOM 655 N N . LYS A 1 91 ? 7.534 3.545 -13.732 1.00 98.25 91 LYS A N 1
ATOM 656 C CA . LYS A 1 91 ? 7.917 4.668 -12.865 1.00 98.25 91 LYS A CA 1
A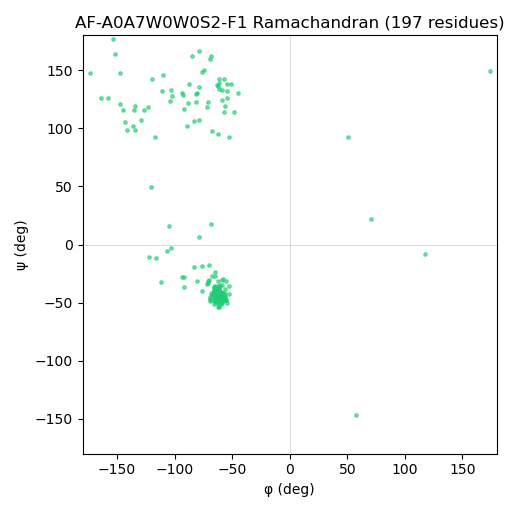TOM 657 C C . LYS A 1 91 ? 6.702 5.484 -12.419 1.00 98.25 91 LYS A C 1
ATOM 659 O O . LYS A 1 91 ? 6.534 5.759 -11.234 1.00 98.25 91 LYS A O 1
ATOM 664 N N . SER A 1 92 ? 5.831 5.827 -13.367 1.00 98.06 92 SER A N 1
ATOM 665 C CA . SER A 1 92 ? 4.592 6.566 -13.116 1.00 98.06 92 SER A CA 1
ATOM 666 C C . SER A 1 92 ? 3.639 5.790 -12.204 1.00 98.06 92 SER A C 1
ATOM 668 O O . SER A 1 92 ? 3.012 6.370 -11.314 1.00 98.06 92 SER A O 1
ATOM 670 N N . HIS A 1 93 ? 3.552 4.471 -12.396 1.00 97.75 93 HIS A N 1
ATOM 671 C CA . HIS A 1 93 ? 2.799 3.580 -11.521 1.00 97.75 93 HIS A CA 1
ATOM 672 C C . HIS A 1 93 ? 3.348 3.608 -10.091 1.00 97.75 93 HIS A C 1
ATOM 674 O O . HIS A 1 93 ? 2.601 3.951 -9.175 1.00 97.75 93 HIS A O 1
ATOM 680 N N . GLY A 1 94 ? 4.650 3.373 -9.907 1.00 98.19 94 GLY A N 1
ATOM 681 C CA . GLY A 1 94 ? 5.308 3.449 -8.601 1.00 98.19 94 GLY A CA 1
ATOM 682 C C . GLY A 1 94 ? 5.047 4.778 -7.887 1.00 98.19 94 GLY A C 1
ATOM 683 O O . GLY A 1 94 ? 4.695 4.786 -6.712 1.00 98.19 94 GLY A O 1
ATOM 684 N N . THR A 1 95 ? 5.104 5.913 -8.595 1.00 98.56 95 THR A N 1
ATOM 685 C CA . THR A 1 95 ? 4.830 7.233 -7.995 1.00 98.56 95 THR A CA 1
ATOM 686 C C . THR A 1 95 ? 3.409 7.348 -7.445 1.00 98.56 95 THR A C 1
ATOM 688 O O . THR A 1 95 ? 3.229 7.775 -6.303 1.00 98.56 95 THR A O 1
ATOM 691 N N . ARG A 1 96 ? 2.393 6.962 -8.229 1.00 98.19 96 ARG A N 1
ATOM 692 C CA . ARG A 1 96 ? 0.990 7.031 -7.782 1.00 98.19 96 ARG A CA 1
ATOM 693 C C . ARG A 1 96 ? 0.728 6.090 -6.612 1.00 98.19 96 ARG A C 1
ATOM 695 O O . ARG A 1 96 ? 0.085 6.483 -5.643 1.00 98.19 96 ARG A O 1
ATOM 702 N N . MET A 1 97 ? 1.252 4.873 -6.703 1.00 97.69 97 MET A N 1
ATOM 703 C CA . MET A 1 97 ? 1.079 3.844 -5.685 1.00 97.69 97 MET A CA 1
ATOM 704 C C . MET A 1 97 ? 1.713 4.259 -4.359 1.00 97.69 97 MET A C 1
ATOM 706 O O . MET A 1 97 ? 1.054 4.194 -3.327 1.00 97.69 97 MET A O 1
ATOM 710 N N . ARG A 1 98 ? 2.941 4.791 -4.386 1.00 98.31 98 ARG A N 1
ATOM 711 C CA . ARG A 1 98 ? 3.614 5.326 -3.197 1.00 98.31 98 ARG A CA 1
ATOM 712 C C . ARG A 1 98 ? 2.776 6.391 -2.496 1.00 98.31 98 ARG A C 1
ATOM 714 O O . ARG A 1 98 ? 2.610 6.347 -1.281 1.00 98.31 98 ARG A O 1
ATOM 721 N N . ALA A 1 99 ? 2.243 7.345 -3.259 1.00 98.38 99 ALA A N 1
ATOM 722 C CA . ALA A 1 99 ? 1.420 8.417 -2.709 1.00 98.38 99 ALA A CA 1
ATOM 723 C C . ALA A 1 99 ? 0.130 7.880 -2.066 1.00 98.38 99 ALA A C 1
ATOM 725 O O . ALA A 1 99 ? -0.222 8.297 -0.963 1.00 98.38 99 ALA A O 1
ATOM 726 N N . ALA A 1 100 ? -0.545 6.931 -2.724 1.00 97.25 100 ALA A N 1
ATOM 727 C CA . ALA A 1 100 ? -1.753 6.301 -2.198 1.00 97.25 100 ALA A CA 1
ATOM 728 C C . ALA A 1 100 ? -1.477 5.511 -0.906 1.00 97.25 100 ALA A C 1
ATOM 730 O O . ALA A 1 100 ? -2.154 5.731 0.097 1.00 97.25 100 ALA A O 1
ATOM 731 N N . GLN A 1 101 ? -0.436 4.673 -0.902 1.00 97.62 101 GLN A N 1
ATOM 732 C CA . GLN A 1 101 ? -0.025 3.863 0.250 1.00 97.62 101 GLN A CA 1
ATOM 733 C C . GLN A 1 101 ? 0.351 4.743 1.451 1.00 97.62 101 GLN A C 1
ATOM 735 O O . GLN A 1 101 ? -0.114 4.500 2.562 1.00 97.62 101 GLN A O 1
ATOM 740 N N . ILE A 1 102 ? 1.105 5.831 1.241 1.00 98.19 102 ILE A N 1
ATOM 741 C CA . ILE A 1 102 ? 1.407 6.800 2.307 1.00 98.19 102 ILE A CA 1
ATOM 742 C C . ILE A 1 102 ? 0.121 7.435 2.842 1.00 98.19 102 ILE A C 1
ATOM 744 O O . ILE A 1 102 ? -0.060 7.515 4.054 1.00 98.19 102 ILE A O 1
ATOM 748 N N . ALA A 1 103 ? -0.788 7.876 1.969 1.00 98.25 103 ALA A N 1
ATOM 749 C CA . ALA A 1 103 ? -2.029 8.510 2.404 1.00 98.25 103 ALA A CA 1
ATOM 750 C C . ALA A 1 103 ? -2.909 7.558 3.233 1.00 98.25 103 ALA A C 1
ATOM 752 O O . ALA A 1 103 ? -3.470 7.970 4.247 1.00 98.25 103 ALA A O 1
ATOM 753 N N . GLU A 1 104 ? -3.019 6.289 2.840 1.00 98.12 104 GLU A N 1
ATOM 754 C CA . GLU A 1 104 ? -3.732 5.265 3.613 1.00 98.12 104 GLU A CA 1
ATOM 755 C C . GLU A 1 104 ? -3.040 4.976 4.947 1.00 98.12 104 GLU A C 1
ATOM 757 O O . GLU A 1 104 ? -3.700 4.967 5.986 1.00 98.12 104 GLU A O 1
ATOM 762 N N . GLN A 1 105 ? -1.711 4.852 4.946 1.00 98.25 105 GLN A N 1
ATOM 763 C CA . GLN A 1 105 ? -0.922 4.645 6.158 1.00 98.25 105 GLN A CA 1
ATOM 764 C C . GLN A 1 105 ? -1.109 5.785 7.169 1.00 98.25 105 GLN A C 1
ATOM 766 O O . GLN A 1 105 ? -1.270 5.532 8.362 1.00 98.25 105 GLN A O 1
ATOM 771 N N . GLN A 1 106 ? -1.138 7.041 6.714 1.00 98.50 106 GLN A N 1
ATOM 772 C CA . GLN A 1 106 ? -1.380 8.187 7.596 1.00 98.50 106 GLN A CA 1
ATOM 773 C C . GLN A 1 106 ? -2.789 8.175 8.189 1.00 98.50 106 GLN A C 1
ATOM 775 O O . GLN A 1 106 ? -2.958 8.488 9.366 1.00 98.50 106 GLN A O 1
ATOM 780 N N . LYS A 1 107 ? -3.801 7.766 7.418 1.00 98.50 107 LYS A N 1
ATOM 781 C CA . LYS A 1 107 ? -5.160 7.624 7.952 1.00 98.50 107 LYS A CA 1
ATOM 782 C C . LYS A 1 107 ? -5.239 6.518 9.007 1.00 98.50 107 LYS A C 1
ATOM 784 O O . LYS A 1 107 ? -5.884 6.719 10.029 1.00 98.50 107 LYS A O 1
ATOM 789 N N . MET A 1 108 ? -4.568 5.382 8.797 1.00 98.69 108 MET A N 1
ATOM 790 C CA . MET A 1 108 ? -4.523 4.304 9.794 1.00 98.69 108 MET A CA 1
ATOM 791 C C . MET A 1 108 ? -3.826 4.743 11.084 1.00 98.69 108 MET A C 1
ATOM 793 O O . MET A 1 108 ? -4.373 4.543 12.165 1.00 98.69 108 MET A O 1
ATOM 797 N N . LYS A 1 109 ? -2.679 5.426 10.978 1.00 98.50 109 LYS A N 1
ATOM 798 C CA . LYS A 1 109 ? -1.980 6.028 12.127 1.00 98.50 109 LYS A CA 1
ATOM 799 C C . LYS A 1 109 ? -2.856 7.041 12.867 1.00 98.50 109 LYS A C 1
ATOM 801 O O . LYS A 1 109 ? -2.889 7.041 14.093 1.00 98.50 109 LYS A O 1
ATOM 806 N N . ALA A 1 110 ? -3.603 7.869 12.137 1.00 98.62 110 ALA A N 1
ATOM 807 C CA . ALA A 1 110 ? -4.523 8.831 12.735 1.00 98.62 110 ALA A CA 1
ATOM 808 C C . ALA A 1 110 ? -5.662 8.147 13.510 1.00 98.62 110 ALA A C 1
ATOM 810 O O . ALA A 1 110 ? -5.977 8.586 14.613 1.00 98.62 110 ALA A O 1
ATOM 811 N N . MET A 1 111 ? -6.237 7.061 12.981 1.00 98.56 111 MET A N 1
ATOM 812 C CA . MET A 1 111 ? -7.243 6.269 13.703 1.00 98.56 111 MET A CA 1
ATOM 813 C C . MET A 1 111 ? -6.643 5.583 14.936 1.00 98.56 111 MET A C 1
ATOM 815 O O . MET A 1 111 ? -7.227 5.667 16.008 1.00 98.56 111 MET A O 1
ATOM 819 N N . LEU A 1 112 ? -5.440 5.000 14.839 1.00 98.38 112 LEU A N 1
ATOM 820 C CA . LEU A 1 112 ? -4.737 4.422 15.997 1.00 98.38 112 LEU A CA 1
ATOM 821 C C . LEU A 1 112 ? -4.550 5.444 17.125 1.00 98.38 112 LEU A C 1
ATOM 823 O O . LEU A 1 112 ? -4.867 5.173 18.286 1.00 98.38 112 LEU A O 1
ATOM 827 N N . LYS A 1 113 ? -4.123 6.657 16.775 1.00 98.00 113 LYS A N 1
ATOM 828 C CA . LYS A 1 113 ? -3.971 7.747 17.734 1.00 98.00 113 LYS A CA 1
ATOM 829 C C . LYS A 1 113 ? -5.308 8.177 18.337 1.00 98.00 113 LYS A C 1
ATOM 831 O O . LYS A 1 113 ? -5.409 8.293 19.554 1.00 98.00 113 LYS A O 1
ATOM 836 N N . ALA A 1 114 ? -6.315 8.424 17.501 1.00 98.19 114 ALA A N 1
ATOM 837 C CA . ALA A 1 114 ? -7.600 8.969 17.933 1.00 98.19 114 ALA A CA 1
ATOM 838 C C . ALA A 1 114 ? -8.412 7.981 18.783 1.00 98.19 114 ALA A C 1
ATOM 840 O O . ALA A 1 114 ? -8.996 8.373 19.790 1.00 98.19 114 ALA A O 1
ATOM 841 N N . ASP A 1 115 ? -8.431 6.708 18.392 1.00 97.56 115 ASP A N 1
ATOM 842 C CA . ASP A 1 115 ? -9.291 5.692 18.995 1.00 97.56 115 ASP A CA 1
ATOM 843 C C . ASP A 1 115 ? -8.617 4.907 20.123 1.00 97.56 115 ASP A C 1
ATOM 845 O O . ASP A 1 115 ? -9.298 4.403 21.018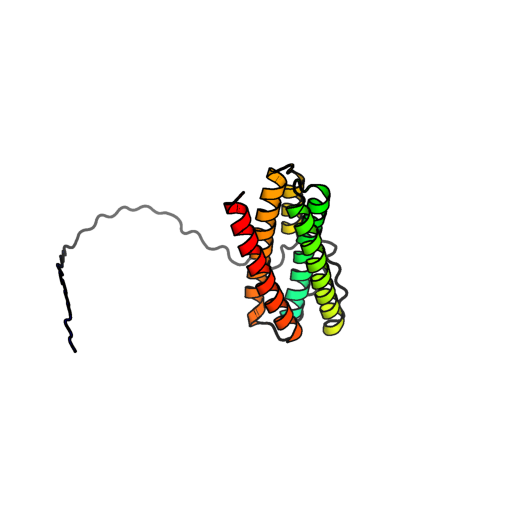 1.00 97.56 115 ASP A O 1
ATOM 849 N N . TYR A 1 116 ? -7.287 4.781 20.084 1.00 96.56 116 TYR A N 1
ATOM 850 C CA . TYR A 1 116 ? -6.542 3.916 21.004 1.00 96.56 116 TYR A CA 1
ATOM 851 C C . TYR A 1 116 ? -5.483 4.655 21.822 1.00 96.56 116 TYR A C 1
ATOM 853 O O . TYR A 1 116 ? -4.984 4.086 22.798 1.00 96.56 116 TYR A O 1
ATOM 861 N N . GLY A 1 117 ? -5.181 5.914 21.480 1.00 96.94 117 GLY A N 1
ATOM 862 C CA . GLY A 1 117 ? -4.088 6.679 22.081 1.00 96.94 117 GLY A CA 1
ATOM 863 C C . GLY A 1 117 ? -2.708 6.171 21.663 1.00 96.94 117 GLY A C 1
ATOM 864 O O . GLY A 1 117 ? -1.738 6.381 22.386 1.00 96.94 117 GLY A O 1
ATOM 865 N N . GLU A 1 118 ? -2.618 5.466 20.533 1.00 95.38 118 GLU A N 1
ATOM 866 C CA . GLU A 1 118 ? -1.398 4.798 20.086 1.00 95.38 118 GLU A CA 1
ATOM 867 C C . GLU A 1 118 ? -0.703 5.562 18.956 1.00 95.38 118 GLU A C 1
ATOM 869 O O . GLU A 1 118 ? -1.265 5.771 17.881 1.00 95.38 118 GLU A O 1
ATOM 874 N N . GLU A 1 119 ? 0.565 5.909 19.174 1.00 95.56 119 GLU A N 1
ATOM 875 C CA . GLU A 1 119 ? 1.450 6.441 18.136 1.00 95.56 119 GLU A CA 1
ATOM 876 C C . GLU A 1 119 ? 2.179 5.288 17.432 1.00 95.56 119 GLU A C 1
ATOM 878 O O . GLU A 1 119 ? 3.148 4.729 17.950 1.00 95.56 119 GLU A O 1
ATOM 883 N N . LYS A 1 120 ? 1.721 4.921 16.230 1.00 92.56 120 LYS A N 1
ATOM 884 C CA . LYS A 1 120 ? 2.307 3.813 15.464 1.00 92.56 120 LYS A CA 1
ATOM 885 C C . LYS A 1 120 ? 3.409 4.286 14.522 1.00 92.56 120 LYS A C 1
ATOM 887 O O . LYS A 1 120 ? 3.156 4.967 13.525 1.00 92.56 120 LYS A O 1
ATOM 892 N N . MET A 1 121 ? 4.630 3.814 14.760 1.00 93.94 121 MET A N 1
ATOM 893 C CA . MET A 1 121 ? 5.690 3.829 13.750 1.00 93.94 121 MET A CA 1
ATOM 894 C C . MET A 1 121 ? 5.514 2.639 12.810 1.00 93.94 121 MET A C 1
ATOM 896 O O . MET A 1 121 ? 5.336 1.506 13.258 1.00 93.94 121 MET A O 1
ATOM 900 N N . ALA A 1 122 ? 5.530 2.903 11.505 1.00 94.69 122 ALA A N 1
ATOM 901 C CA . ALA A 1 122 ? 5.406 1.848 10.513 1.00 94.69 122 ALA A CA 1
ATOM 902 C C . ALA A 1 122 ? 6.739 1.126 10.335 1.00 94.69 122 ALA A C 1
ATOM 904 O O . ALA A 1 122 ? 7.779 1.771 10.213 1.00 94.69 122 ALA A O 1
ATOM 905 N N . MET A 1 123 ? 6.680 -0.195 10.290 1.00 94.62 123 MET A N 1
ATOM 906 C CA . MET A 1 123 ? 7.831 -1.069 10.142 1.00 94.62 123 MET A CA 1
ATOM 907 C C . MET A 1 123 ? 7.674 -1.889 8.870 1.00 94.62 123 MET A C 1
ATOM 909 O O . MET A 1 123 ? 6.577 -2.327 8.532 1.00 94.62 123 MET A O 1
ATOM 913 N N . VAL A 1 124 ? 8.778 -2.123 8.167 1.00 95.12 124 VAL A N 1
ATOM 914 C CA . VAL A 1 124 ? 8.785 -3.065 7.046 1.00 95.12 124 VAL A CA 1
ATOM 915 C C . VAL A 1 124 ? 8.665 -4.478 7.617 1.00 95.12 124 VAL A C 1
ATOM 917 O O . VAL A 1 124 ? 9.483 -4.892 8.440 1.00 95.12 124 VAL A O 1
ATOM 920 N N . THR A 1 125 ? 7.646 -5.223 7.191 1.00 94.44 125 THR A N 1
ATOM 921 C CA . THR A 1 125 ? 7.487 -6.634 7.570 1.00 94.44 125 THR A CA 1
ATOM 922 C C . THR A 1 125 ? 8.582 -7.494 6.937 1.00 94.44 125 THR A C 1
ATOM 924 O O . THR A 1 125 ? 9.213 -7.102 5.954 1.00 94.44 125 THR A O 1
ATOM 927 N N . LYS A 1 126 ? 8.799 -8.706 7.459 1.00 94.62 126 LYS A N 1
ATOM 928 C CA . LYS A 1 126 ? 9.754 -9.657 6.865 1.00 94.62 126 LYS A CA 1
ATOM 929 C C . LYS A 1 126 ? 9.437 -9.945 5.391 1.00 94.62 126 LYS A C 1
ATOM 931 O O . LYS A 1 126 ? 10.349 -9.948 4.566 1.00 94.62 126 LYS A O 1
ATOM 936 N N . ASP A 1 127 ? 8.160 -10.135 5.070 1.00 92.31 127 ASP A N 1
ATOM 937 C CA . ASP A 1 127 ? 7.710 -10.412 3.704 1.00 92.31 127 ASP A CA 1
ATOM 938 C C . ASP A 1 127 ? 7.921 -9.190 2.802 1.00 92.31 127 ASP A C 1
ATOM 940 O O . ASP A 1 127 ? 8.506 -9.310 1.726 1.00 92.31 127 ASP A O 1
ATOM 944 N N . GLY A 1 128 ? 7.588 -7.987 3.289 1.00 94.44 128 GLY A N 1
ATOM 945 C CA . GLY A 1 128 ? 7.874 -6.735 2.586 1.00 94.44 128 GLY A CA 1
ATOM 946 C C . GLY A 1 128 ? 9.369 -6.547 2.309 1.00 94.44 128 GLY A C 1
ATOM 947 O O . GLY A 1 128 ? 9.757 -6.230 1.186 1.00 94.44 128 GLY A O 1
ATOM 948 N N . ALA A 1 129 ? 10.230 -6.819 3.293 1.00 96.88 129 ALA A N 1
ATOM 949 C CA . ALA A 1 129 ? 11.681 -6.753 3.124 1.00 96.88 129 ALA A CA 1
ATOM 950 C C . ALA A 1 129 ? 12.188 -7.770 2.086 1.00 96.88 129 ALA A C 1
ATOM 952 O O . ALA A 1 129 ? 13.065 -7.449 1.282 1.00 96.88 129 ALA A O 1
ATOM 953 N N . SER A 1 130 ? 11.615 -8.977 2.065 1.00 96.19 130 SER A N 1
ATOM 954 C CA . SER A 1 130 ? 11.943 -10.005 1.074 1.00 96.19 130 SER A CA 1
ATOM 955 C C . SER A 1 130 ? 11.569 -9.568 -0.346 1.00 96.19 130 SER A C 1
ATOM 957 O O . SER A 1 130 ? 12.405 -9.656 -1.248 1.00 96.19 130 SER A O 1
ATOM 959 N N . MET A 1 131 ? 10.366 -9.016 -0.545 1.00 95.81 131 MET A N 1
ATOM 960 C CA . MET A 1 131 ? 9.936 -8.494 -1.848 1.00 95.81 131 MET A CA 1
ATOM 961 C C . MET A 1 131 ? 10.820 -7.332 -2.325 1.00 95.81 131 MET A C 1
ATOM 963 O O . MET A 1 131 ? 11.224 -7.301 -3.489 1.00 95.81 131 MET A O 1
ATOM 967 N N . VAL A 1 132 ? 11.191 -6.411 -1.427 1.00 97.38 132 VAL A N 1
ATOM 968 C CA . VAL A 1 132 ? 12.124 -5.310 -1.728 1.00 97.38 132 VAL A CA 1
ATOM 969 C C . VAL A 1 132 ? 13.493 -5.840 -2.162 1.00 97.38 132 VAL A C 1
ATOM 971 O O . VAL A 1 132 ? 14.061 -5.342 -3.140 1.00 97.38 132 VAL A O 1
ATOM 974 N N . ALA A 1 133 ? 14.025 -6.853 -1.474 1.00 96.50 133 ALA A N 1
ATOM 975 C CA . ALA A 1 133 ? 15.314 -7.455 -1.806 1.00 96.50 133 ALA A CA 1
ATOM 976 C C . ALA A 1 133 ? 15.293 -8.139 -3.183 1.00 96.50 133 ALA A C 1
ATOM 978 O O . ALA A 1 133 ? 16.192 -7.901 -3.993 1.00 96.50 133 ALA A O 1
ATOM 979 N N . MET A 1 134 ? 14.246 -8.919 -3.481 1.00 93.56 134 MET A N 1
ATOM 980 C CA . MET A 1 134 ? 14.068 -9.565 -4.788 1.00 93.56 134 MET A CA 1
ATOM 981 C C . MET A 1 134 ? 14.010 -8.532 -5.917 1.00 93.56 134 MET A C 1
ATOM 983 O O . MET A 1 134 ? 14.782 -8.609 -6.874 1.00 93.56 134 MET A O 1
ATOM 987 N N . LEU A 1 135 ? 13.177 -7.501 -5.758 1.00 95.62 135 LEU A N 1
ATOM 988 C CA . LEU A 1 135 ? 13.026 -6.437 -6.747 1.00 95.62 135 LEU A CA 1
ATOM 989 C C . LEU A 1 135 ? 14.327 -5.640 -6.958 1.00 95.62 135 LEU A C 1
ATOM 991 O O . LEU A 1 135 ? 14.661 -5.247 -8.078 1.00 95.62 135 LEU A O 1
ATOM 995 N N . SER A 1 136 ? 15.096 -5.421 -5.890 1.00 94.38 136 SER A N 1
ATOM 996 C CA . SER A 1 136 ? 16.375 -4.703 -5.950 1.00 94.38 136 SER A CA 1
ATOM 997 C C . SER A 1 136 ? 17.435 -5.436 -6.776 1.00 94.38 136 SER A C 1
ATOM 999 O O . SER A 1 136 ? 18.296 -4.776 -7.367 1.00 94.38 136 SER A O 1
ATOM 1001 N N . GLY A 1 137 ? 17.353 -6.768 -6.864 1.00 94.75 137 GLY A N 1
ATOM 1002 C CA . GLY A 1 137 ? 18.228 -7.602 -7.691 1.00 94.75 137 GLY A CA 1
ATOM 1003 C C . GLY A 1 137 ? 17.910 -7.565 -9.190 1.00 94.75 137 GLY A C 1
ATOM 1004 O O . GLY A 1 137 ? 18.772 -7.894 -10.001 1.00 94.75 137 GLY A O 1
ATOM 1005 N N . ALA A 1 138 ? 16.710 -7.129 -9.581 1.00 96.38 138 ALA A N 1
ATOM 1006 C CA . ALA A 1 138 ? 16.307 -7.056 -10.982 1.00 96.38 138 ALA A CA 1
ATOM 1007 C C . ALA A 1 138 ? 16.760 -5.756 -11.673 1.00 96.38 138 ALA A C 1
ATOM 1009 O O . ALA A 1 138 ? 17.090 -4.747 -11.036 1.00 96.38 138 ALA A O 1
ATOM 1010 N N . SER A 1 139 ? 16.771 -5.763 -13.006 1.00 96.38 139 SER A N 1
ATOM 1011 C CA . SER A 1 139 ? 17.083 -4.596 -13.838 1.00 96.38 139 SER A CA 1
ATOM 1012 C C . SER A 1 139 ? 16.381 -4.671 -15.198 1.00 96.38 139 SER A C 1
ATOM 1014 O O . SER A 1 139 ? 15.887 -5.727 -15.603 1.00 96.38 139 SER A O 1
ATOM 1016 N N . GLY A 1 140 ? 16.313 -3.536 -15.901 1.00 96.62 140 GLY A N 1
ATOM 1017 C CA . GLY A 1 140 ? 15.772 -3.476 -17.260 1.00 96.62 140 GLY A CA 1
ATOM 1018 C C . GLY A 1 140 ? 14.327 -3.997 -17.360 1.00 96.62 140 GLY A C 1
ATOM 1019 O O . GLY A 1 140 ? 13.553 -3.864 -16.413 1.00 96.62 140 GLY A O 1
ATOM 1020 N N . PRO A 1 141 ? 13.941 -4.624 -18.483 1.00 96.62 141 PRO A N 1
ATOM 1021 C CA . PRO A 1 141 ? 12.593 -5.175 -18.651 1.00 96.62 141 PRO A CA 1
ATOM 1022 C C . PRO A 1 141 ? 12.206 -6.225 -17.596 1.00 96.62 141 PRO A C 1
ATOM 1024 O O . PRO A 1 141 ? 11.037 -6.329 -17.225 1.00 96.62 141 PRO A O 1
ATOM 1027 N N . ALA A 1 142 ? 13.180 -6.980 -17.070 1.00 96.69 142 ALA A N 1
ATOM 1028 C CA . ALA A 1 142 ? 12.933 -7.955 -16.011 1.00 96.69 142 ALA A CA 1
ATOM 1029 C C . ALA A 1 142 ? 12.498 -7.279 -14.701 1.00 96.69 142 ALA A C 1
ATOM 1031 O O . ALA A 1 142 ? 11.613 -7.796 -14.023 1.00 96.69 142 ALA A O 1
ATOM 1032 N N . PHE A 1 143 ? 13.058 -6.106 -14.380 1.00 98.00 143 PHE A N 1
ATOM 1033 C CA . PHE A 1 143 ? 12.613 -5.298 -13.242 1.00 98.00 143 PHE A CA 1
ATOM 1034 C C . PHE A 1 143 ? 11.141 -4.917 -13.371 1.00 98.00 143 PHE A C 1
ATOM 1036 O O . PHE A 1 143 ? 10.358 -5.146 -12.456 1.00 98.00 143 PHE A O 1
ATOM 1043 N N . ASP A 1 144 ? 10.749 -4.374 -14.522 1.00 98.25 144 ASP A N 1
ATOM 1044 C CA . ASP A 1 144 ? 9.381 -3.912 -14.753 1.00 98.25 144 ASP A CA 1
ATOM 1045 C C . ASP A 1 144 ? 8.362 -5.051 -14.667 1.00 98.25 144 ASP A C 1
ATOM 1047 O O . ASP A 1 144 ? 7.260 -4.862 -14.147 1.00 98.25 144 ASP A O 1
ATOM 1051 N N . ARG A 1 145 ? 8.724 -6.242 -15.157 1.00 97.81 145 ARG A N 1
ATOM 1052 C CA . ARG A 1 145 ? 7.900 -7.448 -15.028 1.00 97.81 145 ARG A CA 1
ATOM 1053 C C . ARG A 1 145 ? 7.770 -7.872 -13.564 1.00 97.81 145 ARG A C 1
ATOM 1055 O O . ARG A 1 145 ? 6.650 -8.017 -13.078 1.00 97.81 145 ARG A O 1
ATOM 1062 N N . GLN A 1 146 ? 8.892 -7.996 -12.854 1.00 97.94 146 GLN A N 1
ATOM 1063 C CA . GLN A 1 146 ? 8.892 -8.409 -11.451 1.00 97.94 146 GLN A CA 1
ATOM 1064 C C . GLN A 1 146 ? 8.171 -7.409 -10.550 1.00 97.94 146 GLN A C 1
ATOM 1066 O O . GLN A 1 146 ? 7.442 -7.836 -9.661 1.00 97.94 146 GLN A O 1
ATOM 1071 N N . PHE A 1 147 ? 8.301 -6.102 -10.789 1.00 98.38 147 PHE A N 1
ATOM 1072 C CA . PHE A 1 147 ? 7.570 -5.088 -10.032 1.00 98.38 147 PHE A CA 1
ATOM 1073 C C . PHE A 1 147 ? 6.062 -5.353 -10.068 1.00 98.38 147 PHE A C 1
ATOM 1075 O O . PHE A 1 147 ? 5.430 -5.439 -9.020 1.00 98.38 147 PHE A O 1
ATOM 1082 N N . ARG A 1 148 ? 5.487 -5.561 -11.260 1.00 98.50 148 ARG A N 1
ATOM 1083 C CA . ARG A 1 148 ? 4.049 -5.843 -11.404 1.00 98.50 148 ARG A CA 1
ATOM 1084 C C . ARG A 1 148 ? 3.643 -7.143 -10.717 1.00 98.50 148 ARG A C 1
ATOM 1086 O O . ARG A 1 148 ? 2.603 -7.180 -10.069 1.00 98.50 148 ARG A O 1
ATOM 1093 N N . GLU A 1 149 ? 4.449 -8.193 -10.847 1.00 98.12 149 GLU A N 1
ATOM 1094 C CA . GLU A 1 149 ? 4.188 -9.476 -10.184 1.00 98.12 149 GLU A CA 1
ATOM 1095 C C . GLU A 1 149 ? 4.182 -9.334 -8.660 1.00 98.12 149 GLU A C 1
ATOM 1097 O O . GLU A 1 149 ? 3.264 -9.819 -8.004 1.00 98.12 149 GLU A O 1
ATOM 1102 N N . HIS A 1 150 ? 5.153 -8.618 -8.095 1.00 97.94 150 HIS A N 1
ATOM 1103 C CA . HIS A 1 150 ? 5.241 -8.425 -6.649 1.00 97.94 150 HIS A CA 1
ATOM 1104 C C . HIS A 1 150 ? 4.145 -7.502 -6.120 1.00 97.94 150 HIS A C 1
ATOM 1106 O O . HIS A 1 150 ? 3.634 -7.741 -5.032 1.00 97.94 150 HIS A O 1
ATOM 1112 N N . VAL A 1 151 ? 3.714 -6.503 -6.896 1.00 98.31 151 VAL A N 1
ATOM 1113 C CA . VAL A 1 151 ? 2.544 -5.687 -6.536 1.00 98.31 151 VAL A CA 1
ATOM 1114 C C . VAL A 1 151 ? 1.275 -6.536 -6.495 1.00 98.31 151 VAL A C 1
ATOM 1116 O O . VAL A 1 151 ? 0.485 -6.397 -5.567 1.00 98.31 151 VAL A O 1
ATOM 1119 N N . ILE A 1 152 ? 1.087 -7.459 -7.445 1.00 98.56 152 ILE A N 1
ATOM 1120 C CA . ILE A 1 152 ? -0.040 -8.401 -7.398 1.00 98.56 152 ILE A CA 1
ATOM 1121 C C . ILE A 1 152 ? 0.028 -9.261 -6.131 1.00 98.56 152 ILE A C 1
ATOM 1123 O O . ILE A 1 152 ? -0.978 -9.367 -5.435 1.00 98.56 152 ILE A O 1
ATOM 1127 N N . MET A 1 153 ? 1.188 -9.854 -5.826 1.00 97.75 153 MET A N 1
ATOM 1128 C CA . MET A 1 153 ? 1.352 -10.720 -4.650 1.00 97.75 153 MET A CA 1
ATOM 1129 C C . MET A 1 153 ? 1.070 -9.970 -3.342 1.00 97.75 153 MET A C 1
ATOM 1131 O O . MET A 1 153 ? 0.285 -10.447 -2.525 1.00 97.75 153 MET A O 1
ATOM 1135 N N . HIS A 1 154 ? 1.636 -8.771 -3.180 1.00 97.44 154 HIS A N 1
ATOM 1136 C CA . HIS A 1 154 ? 1.412 -7.918 -2.008 1.00 97.44 154 HIS A CA 1
ATOM 1137 C C . HIS A 1 154 ? -0.062 -7.525 -1.850 1.00 97.44 154 HIS A C 1
ATOM 1139 O O . HIS A 1 154 ? -0.630 -7.651 -0.765 1.00 97.44 154 HIS A O 1
ATOM 1145 N N . HIS A 1 155 ? -0.736 -7.138 -2.936 1.00 98.19 155 HIS A N 1
ATOM 1146 C CA . HIS A 1 155 ? -2.165 -6.824 -2.874 1.00 98.19 155 HIS A CA 1
ATOM 1147 C C . HIS A 1 155 ? -3.009 -8.051 -2.533 1.00 98.19 155 HIS A C 1
ATOM 1149 O O . HIS A 1 155 ? -3.943 -7.958 -1.742 1.00 98.19 155 HIS A O 1
ATOM 1155 N N . GLU A 1 156 ? -2.691 -9.225 -3.079 1.00 98.44 156 GLU A N 1
ATOM 1156 C CA . GLU A 1 156 ? -3.395 -10.465 -2.737 1.00 98.44 156 GLU A CA 1
ATOM 1157 C C . GLU A 1 156 ? -3.240 -10.832 -1.246 1.00 98.44 156 GLU A C 1
ATOM 1159 O O . GLU A 1 156 ? -4.173 -11.380 -0.651 1.00 98.44 156 GLU A O 1
ATOM 1164 N N . GLU A 1 157 ? -2.113 -10.498 -0.610 1.00 97.44 157 GLU A N 1
ATOM 1165 C CA . GLU A 1 157 ? -1.914 -10.627 0.841 1.00 97.44 157 GLU A CA 1
ATOM 1166 C C . GLU A 1 157 ? -2.760 -9.626 1.639 1.00 97.44 157 GLU A C 1
ATOM 1168 O O . GLU A 1 157 ? -3.458 -10.027 2.579 1.00 97.44 157 GLU A O 1
ATOM 1173 N N . ALA A 1 158 ? -2.797 -8.356 1.226 1.00 97.38 158 ALA A N 1
ATOM 1174 C CA . ALA A 1 158 ? -3.672 -7.353 1.833 1.00 97.38 158 ALA A CA 1
ATOM 1175 C C . ALA A 1 158 ? -5.157 -7.737 1.730 1.00 97.38 158 ALA A C 1
ATOM 1177 O O . ALA A 1 158 ? -5.891 -7.608 2.711 1.00 97.38 158 ALA A O 1
ATOM 1178 N N . LEU A 1 159 ? -5.609 -8.268 0.588 1.00 98.62 159 LEU A N 1
ATOM 1179 C CA . LEU A 1 159 ? -6.988 -8.738 0.419 1.00 98.62 159 LEU A CA 1
ATOM 1180 C C . LEU A 1 159 ? -7.337 -9.867 1.400 1.00 98.62 159 LEU A C 1
ATOM 1182 O O . LEU A 1 159 ? -8.389 -9.817 2.037 1.00 98.62 159 LEU A O 1
ATOM 1186 N N . LYS A 1 160 ? -6.440 -10.846 1.585 1.00 98.50 160 LYS A N 1
ATOM 1187 C CA . LYS A 1 160 ? -6.621 -11.922 2.578 1.00 98.50 160 LYS A CA 1
ATOM 1188 C C . LYS A 1 160 ? -6.686 -11.370 4.002 1.00 98.50 160 LYS A C 1
ATOM 1190 O O . LYS A 1 160 ? -7.469 -11.864 4.814 1.00 98.50 160 LYS A O 1
ATOM 1195 N N . MET A 1 161 ? -5.877 -10.356 4.315 1.00 98.38 161 MET A N 1
ATOM 1196 C CA . MET A 1 161 ? -5.910 -9.687 5.616 1.00 98.38 161 MET A CA 1
ATOM 1197 C C . MET A 1 161 ? -7.249 -8.970 5.828 1.00 98.38 161 MET A C 1
ATOM 1199 O O . MET A 1 161 ? -7.896 -9.186 6.849 1.00 98.38 161 MET A O 1
ATOM 1203 N N . ILE A 1 162 ? -7.716 -8.191 4.851 1.00 98.62 162 ILE A N 1
ATOM 1204 C CA . ILE A 1 162 ? -9.026 -7.526 4.911 1.00 98.62 162 ILE A CA 1
ATOM 1205 C C . ILE A 1 162 ? -10.142 -8.552 5.131 1.00 98.62 162 ILE A C 1
ATOM 1207 O O . ILE A 1 162 ? -10.986 -8.360 6.004 1.00 98.62 162 ILE A O 1
ATOM 1211 N N . ASP A 1 163 ? -10.128 -9.669 4.405 1.00 98.44 163 ASP A N 1
ATOM 1212 C CA . ASP A 1 163 ? -11.158 -10.704 4.526 1.00 98.44 163 ASP A CA 1
ATOM 1213 C C . ASP A 1 163 ? -11.149 -11.385 5.895 1.00 98.44 163 ASP A C 1
ATOM 1215 O O . ASP A 1 163 ? -12.214 -11.644 6.455 1.00 98.44 163 ASP A O 1
ATOM 1219 N N . ARG A 1 164 ? -9.966 -11.593 6.484 1.00 98.25 164 ARG A N 1
ATOM 1220 C CA . ARG A 1 164 ? -9.823 -12.134 7.842 1.00 98.25 164 ARG A CA 1
ATOM 1221 C C . ARG A 1 164 ? -10.453 -11.229 8.903 1.00 98.25 164 ARG A C 1
ATOM 1223 O O . ARG A 1 164 ? -11.083 -11.733 9.831 1.00 98.25 164 ARG A O 1
ATOM 1230 N N . PHE A 1 165 ? -10.251 -9.916 8.800 1.00 98.25 165 PHE A N 1
ATOM 1231 C CA . PHE A 1 165 ? -10.670 -8.967 9.836 1.00 98.25 165 PHE A CA 1
ATOM 1232 C C . PHE A 1 165 ? -12.073 -8.390 9.617 1.00 98.25 165 PHE A C 1
ATOM 1234 O O . PHE A 1 165 ? -12.763 -8.092 10.592 1.00 98.25 165 PHE A O 1
ATOM 1241 N N . SER A 1 166 ? -12.538 -8.291 8.367 1.00 98.00 166 SER A N 1
ATOM 1242 C CA . SER A 1 166 ? -13.795 -7.612 8.021 1.00 98.00 166 SER A CA 1
ATOM 1243 C C . SER A 1 166 ? -15.050 -8.062 8.782 1.00 98.00 166 SER A C 1
ATOM 1245 O O . SER A 1 166 ? -15.847 -7.184 9.126 1.00 98.00 166 SER A O 1
ATOM 1247 N N . PRO A 1 167 ? -15.239 -9.349 9.149 1.00 98.25 167 PRO A N 1
ATOM 1248 C CA . PRO A 1 167 ? -16.405 -9.764 9.932 1.00 98.25 167 PRO A CA 1
ATOM 1249 C C . PRO A 1 167 ? -16.382 -9.264 11.382 1.00 98.25 167 PRO A C 1
ATOM 1251 O O . PRO A 1 167 ? -17.406 -9.293 12.059 1.00 98.25 167 PRO A O 1
ATOM 1254 N N . ARG A 1 168 ? -15.211 -8.845 11.876 1.00 98.19 168 ARG A N 1
ATOM 1255 C CA . ARG A 1 168 ? -14.955 -8.490 13.278 1.00 98.19 168 ARG A CA 1
ATOM 1256 C C . ARG A 1 168 ? -14.814 -6.986 13.501 1.00 98.19 168 ARG A C 1
ATOM 1258 O O . ARG A 1 168 ? -14.710 -6.571 14.650 1.00 98.19 168 ARG A O 1
ATOM 1265 N N . PHE A 1 169 ? -14.814 -6.180 12.438 1.00 98.44 169 PHE A N 1
ATOM 1266 C CA . PHE A 1 169 ? -14.750 -4.730 12.576 1.00 98.44 169 PHE A CA 1
ATOM 1267 C C . PHE A 1 169 ? -15.976 -4.188 13.299 1.00 98.44 169 PHE A C 1
ATOM 1269 O O . PHE A 1 169 ? -17.124 -4.542 13.001 1.00 98.44 169 PHE A O 1
ATOM 1276 N N . THR A 1 170 ? -15.735 -3.252 14.201 1.00 98.00 170 THR A N 1
ATOM 1277 C CA . THR A 1 170 ? -16.772 -2.556 14.960 1.00 98.00 170 THR A CA 1
ATOM 1278 C C . THR A 1 170 ? -16.851 -1.090 14.554 1.00 98.00 170 THR A C 1
ATOM 1280 O O . THR A 1 170 ? -17.958 -0.555 14.469 1.00 98.00 170 THR A O 1
ATOM 1283 N N . LYS A 1 171 ? -15.723 -0.479 14.170 1.00 98.12 171 LYS A N 1
ATOM 1284 C CA . LYS A 1 171 ? -15.638 0.936 13.786 1.00 98.12 171 LYS A CA 1
ATOM 1285 C C . LYS A 1 171 ? -16.083 1.175 12.330 1.00 98.12 171 LYS A C 1
ATOM 1287 O O . LYS A 1 171 ? -15.516 0.571 11.411 1.00 98.12 171 LYS A O 1
ATOM 1292 N N . PRO A 1 172 ? -17.085 2.042 12.072 1.00 98.31 172 PRO A N 1
ATOM 1293 C CA . PRO A 1 172 ? -17.548 2.355 10.715 1.00 98.31 172 PRO A CA 1
ATOM 1294 C C . PRO A 1 172 ? -16.443 2.865 9.780 1.00 98.31 172 PRO A C 1
ATOM 1296 O O . PRO A 1 172 ? -16.392 2.478 8.611 1.00 98.31 172 PRO A O 1
ATOM 1299 N N . GLU A 1 173 ? -15.529 3.682 10.294 1.00 98.06 173 GLU A N 1
ATOM 1300 C CA . GLU A 1 173 ? -14.421 4.281 9.550 1.00 98.06 173 GLU A CA 1
ATOM 1301 C C . GLU A 1 173 ? -13.431 3.211 9.072 1.00 98.06 173 GLU A C 1
ATOM 1303 O O . GLU A 1 173 ? -13.006 3.224 7.913 1.00 98.06 173 GLU A O 1
ATOM 1308 N N . VAL A 1 174 ? -13.134 2.224 9.926 1.00 98.62 174 VAL A N 1
ATOM 1309 C CA . VAL A 1 174 ? -12.270 1.084 9.584 1.00 98.62 174 VAL A CA 1
ATOM 1310 C C . VAL A 1 174 ? -12.933 0.211 8.517 1.00 98.62 174 VAL A C 1
ATOM 1312 O O . VAL A 1 174 ? -12.297 -0.121 7.513 1.00 98.62 174 VAL A O 1
ATOM 1315 N N . LYS A 1 175 ? -14.239 -0.072 8.644 1.00 98.62 175 LYS A N 1
ATOM 1316 C CA . LYS A 1 175 ? -15.016 -0.799 7.618 1.00 98.62 175 LYS A CA 1
ATOM 1317 C C . LYS A 1 175 ? -14.980 -0.096 6.266 1.00 98.62 175 LYS A C 1
ATOM 1319 O O . LYS A 1 175 ? -14.768 -0.744 5.235 1.00 98.62 175 LYS A O 1
ATOM 1324 N N . GLN A 1 176 ? -15.195 1.219 6.257 1.00 98.56 176 GLN A N 1
ATOM 1325 C CA . GLN A 1 176 ? -15.200 2.017 5.034 1.00 98.56 176 GLN A CA 1
ATOM 1326 C C . GLN A 1 176 ? -13.821 2.015 4.371 1.00 98.56 176 GLN A C 1
ATOM 1328 O O . GLN A 1 176 ? -13.722 1.779 3.163 1.00 98.56 176 GLN A O 1
ATOM 1333 N N . MET A 1 177 ? -12.759 2.240 5.149 1.00 98.25 177 MET A N 1
ATOM 1334 C CA . MET A 1 177 ? -11.391 2.212 4.642 1.00 98.25 177 MET A CA 1
ATOM 1335 C C . MET A 1 177 ? -11.037 0.847 4.052 1.00 98.25 177 MET A C 1
ATOM 1337 O O . MET A 1 177 ? -10.587 0.789 2.910 1.00 98.25 177 MET A O 1
ATOM 1341 N N . ALA A 1 178 ? -11.269 -0.239 4.792 1.00 98.56 178 ALA A N 1
ATOM 1342 C CA . ALA A 1 178 ? -10.949 -1.590 4.340 1.00 98.56 178 ALA A CA 1
ATOM 1343 C C . ALA A 1 178 ? -11.718 -1.959 3.060 1.00 98.56 178 ALA A C 1
ATOM 1345 O O . ALA A 1 178 ? -11.146 -2.518 2.125 1.00 98.56 178 ALA A O 1
ATOM 1346 N N . SER A 1 179 ? -12.996 -1.573 2.965 1.00 98.50 179 SER A N 1
ATOM 1347 C CA . SER A 1 179 ? -13.810 -1.792 1.760 1.00 98.50 179 SER A CA 1
ATOM 1348 C C . SER A 1 179 ? -13.266 -1.032 0.548 1.00 98.50 179 SER A C 1
ATOM 1350 O O . SER A 1 179 ? -13.189 -1.583 -0.552 1.00 98.50 179 SER A O 1
ATOM 1352 N N . LYS A 1 180 ? -12.853 0.228 0.741 1.00 98.38 180 LYS A N 1
ATOM 1353 C CA . LYS A 1 180 ? -12.246 1.038 -0.320 1.00 98.38 180 LYS A CA 1
ATOM 1354 C C . LYS A 1 180 ? -10.899 0.467 -0.765 1.00 98.38 180 LYS A C 1
ATOM 1356 O O . LYS A 1 180 ? -10.692 0.300 -1.964 1.00 98.38 180 LYS A O 1
ATOM 1361 N N . MET A 1 181 ? -10.036 0.120 0.186 1.00 98.19 181 MET A N 1
ATOM 1362 C CA . MET A 1 181 ? -8.734 -0.494 -0.070 1.00 98.19 181 MET A CA 1
ATOM 1363 C C . MET A 1 181 ? -8.892 -1.787 -0.878 1.00 98.19 181 MET A C 1
ATOM 1365 O O . MET A 1 181 ? -8.265 -1.942 -1.923 1.00 98.19 181 MET A O 1
ATOM 1369 N N . LYS A 1 182 ? -9.816 -2.670 -0.472 1.00 98.50 182 LYS A N 1
ATOM 1370 C CA . LYS A 1 182 ? -10.149 -3.895 -1.212 1.00 98.50 182 LYS A CA 1
ATOM 1371 C C . LYS A 1 182 ? -10.573 -3.604 -2.650 1.00 98.50 182 LYS A C 1
ATOM 1373 O O . LYS A 1 182 ? -10.096 -4.262 -3.576 1.00 98.50 182 LYS A O 1
ATOM 1378 N N . ALA A 1 183 ? -11.454 -2.626 -2.855 1.00 98.56 183 ALA A N 1
ATOM 1379 C CA . ALA A 1 183 ? -11.930 -2.264 -4.187 1.00 98.56 183 ALA A CA 1
ATOM 1380 C C . ALA A 1 183 ? -10.810 -1.711 -5.084 1.00 98.56 183 ALA A C 1
ATOM 1382 O O . ALA A 1 183 ? -10.720 -2.091 -6.253 1.00 98.56 183 ALA A O 1
ATOM 1383 N N . ASP A 1 184 ? -9.959 -0.836 -4.551 1.00 97.88 184 ASP A N 1
ATOM 1384 C CA . ASP A 1 184 ? -8.869 -0.217 -5.306 1.00 97.88 184 ASP A CA 1
ATOM 1385 C C . ASP A 1 184 ? -7.782 -1.243 -5.656 1.00 97.88 184 ASP A C 1
ATOM 1387 O O . ASP A 1 184 ? -7.424 -1.379 -6.828 1.00 97.88 184 ASP A O 1
ATOM 1391 N N . GLN A 1 185 ? -7.349 -2.054 -4.687 1.00 98.12 185 GLN A N 1
ATOM 1392 C CA . GLN A 1 185 ? -6.343 -3.094 -4.915 1.00 98.12 185 GLN A CA 1
ATOM 1393 C C . GLN A 1 185 ? -6.837 -4.187 -5.872 1.00 98.12 185 GLN A C 1
ATOM 1395 O O . GLN A 1 185 ? -6.081 -4.652 -6.723 1.00 98.12 185 GLN A O 1
ATOM 1400 N N . THR A 1 186 ? -8.124 -4.552 -5.823 1.00 98.62 186 THR A N 1
ATOM 1401 C CA . THR A 1 186 ? -8.713 -5.504 -6.785 1.00 98.62 186 THR A CA 1
ATOM 1402 C C . THR A 1 186 ? -8.643 -4.974 -8.220 1.00 98.62 186 THR A C 1
ATOM 1404 O O . THR A 1 186 ? -8.314 -5.721 -9.147 1.00 98.62 186 THR A O 1
ATOM 1407 N N . LYS A 1 187 ? -8.930 -3.681 -8.426 1.00 98.44 187 LYS A N 1
ATOM 1408 C CA . LYS A 1 187 ? -8.823 -3.045 -9.750 1.00 98.44 187 LYS A CA 1
ATOM 1409 C C . LYS A 1 187 ? -7.381 -3.037 -10.245 1.00 98.44 187 LYS A C 1
ATOM 1411 O O . LYS A 1 187 ? -7.135 -3.347 -11.409 1.00 98.44 187 LYS A O 1
ATOM 1416 N N . GLU A 1 188 ? -6.440 -2.721 -9.363 1.00 98.12 188 GLU A N 1
ATOM 1417 C CA . GLU A 1 188 ? -5.016 -2.678 -9.686 1.00 98.12 188 GLU A CA 1
ATOM 1418 C C . GLU A 1 188 ? -4.462 -4.064 -10.040 1.00 98.12 188 GLU A C 1
ATOM 1420 O O . GLU A 1 188 ? -3.803 -4.205 -11.069 1.00 98.12 188 GLU A O 1
ATOM 1425 N N . ILE A 1 189 ? -4.826 -5.112 -9.290 1.00 98.62 189 ILE A N 1
ATOM 1426 C CA . ILE A 1 189 ? -4.500 -6.505 -9.639 1.00 98.62 189 ILE A CA 1
ATOM 1427 C C . ILE A 1 189 ? -5.009 -6.843 -11.046 1.00 98.62 189 ILE A C 1
ATOM 1429 O O . ILE A 1 189 ? -4.271 -7.403 -11.859 1.00 98.62 189 ILE A O 1
ATOM 1433 N N . ALA A 1 190 ? -6.268 -6.517 -11.359 1.00 98.50 190 ALA A N 1
ATOM 1434 C CA . ALA A 1 190 ? -6.857 -6.825 -12.661 1.00 98.50 190 ALA A CA 1
ATOM 1435 C C . ALA A 1 190 ? -6.130 -6.105 -13.810 1.00 98.50 190 ALA A C 1
ATOM 1437 O O . ALA A 1 190 ? -5.868 -6.711 -14.856 1.00 98.50 190 ALA A O 1
ATOM 1438 N N . GLN A 1 191 ? -5.772 -4.836 -13.602 1.00 98.12 191 GLN A N 1
ATOM 1439 C CA . GLN A 1 191 ? -4.981 -4.056 -14.548 1.00 98.12 191 GLN A CA 1
ATOM 1440 C C . GLN A 1 191 ? -3.596 -4.679 -14.762 1.00 98.12 191 GLN A C 1
ATOM 1442 O O . GLN A 1 191 ? -3.226 -4.962 -15.900 1.00 98.12 191 GLN A O 1
ATOM 1447 N N . LEU A 1 192 ? -2.858 -4.958 -13.689 1.00 97.94 192 LEU A N 1
ATOM 1448 C CA .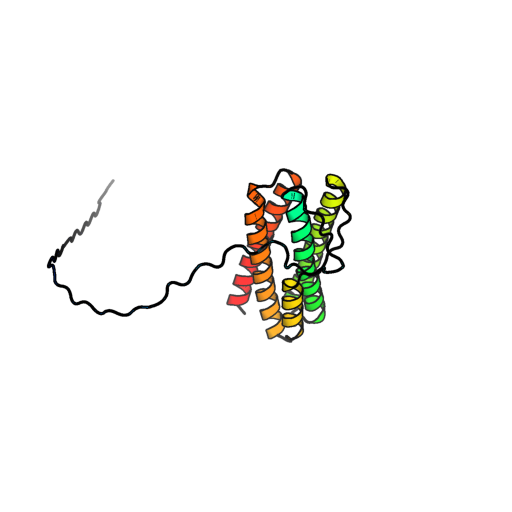 LEU A 1 192 ? -1.507 -5.515 -13.765 1.00 97.94 192 LEU A CA 1
ATOM 1449 C C . LEU A 1 192 ? -1.482 -6.892 -14.430 1.00 97.94 192 LEU A C 1
ATOM 1451 O O . LEU A 1 192 ? -0.641 -7.153 -15.289 1.00 97.94 192 LEU A O 1
ATOM 1455 N N . LYS A 1 193 ? -2.454 -7.755 -14.111 1.00 98.38 193 LYS A N 1
ATOM 1456 C CA . LYS A 1 193 ? -2.616 -9.052 -14.782 1.00 98.38 193 LYS A CA 1
ATOM 1457 C C . LYS A 1 193 ? -2.858 -8.880 -16.282 1.00 98.38 193 LYS A C 1
ATOM 1459 O O . LYS A 1 193 ? -2.411 -9.719 -17.056 1.00 98.38 193 LYS A O 1
ATOM 1464 N N . LYS A 1 194 ? -3.574 -7.835 -16.714 1.00 97.94 194 LYS A N 1
ATOM 1465 C CA . LYS A 1 194 ? -3.761 -7.531 -18.142 1.00 97.94 194 LYS A CA 1
ATOM 1466 C C . LYS A 1 194 ? -2.452 -7.086 -18.788 1.00 97.94 194 LYS A C 1
ATOM 1468 O O . LYS A 1 194 ? -2.112 -7.624 -19.834 1.00 97.94 194 LYS A O 1
ATOM 1473 N N . GLU A 1 195 ? -1.731 -6.163 -18.157 1.00 95.50 195 GLU A N 1
ATOM 1474 C CA . GLU A 1 195 ? -0.445 -5.656 -18.652 1.00 95.50 195 GLU A CA 1
ATOM 1475 C C . GLU A 1 195 ? 0.577 -6.785 -18.838 1.00 95.50 195 GLU A C 1
ATOM 1477 O O . GLU A 1 195 ? 1.178 -6.878 -19.904 1.00 95.50 195 GLU A O 1
ATOM 1482 N N . LEU A 1 196 ? 0.685 -7.696 -17.862 1.00 96.56 196 LEU A N 1
ATOM 1483 C CA . LEU A 1 196 ? 1.592 -8.853 -17.900 1.00 96.56 196 LEU A CA 1
ATOM 1484 C C . LEU A 1 196 ? 1.269 -9.880 -18.995 1.00 96.56 196 LEU A C 1
ATOM 1486 O O . LEU A 1 196 ? 2.142 -10.645 -19.388 1.00 96.56 196 LEU A O 1
ATOM 1490 N N . ARG A 1 197 ? 0.022 -9.939 -19.481 1.00 96.00 197 ARG A N 1
ATOM 1491 C CA . ARG A 1 197 ? -0.350 -10.804 -20.618 1.00 96.00 197 ARG A CA 1
ATOM 1492 C C . ARG A 1 197 ? -0.038 -10.171 -21.971 1.00 96.00 197 ARG A C 1
ATOM 1494 O O . ARG A 1 197 ? -0.043 -10.872 -22.975 1.00 96.00 197 ARG A O 1
ATOM 1501 N N . SER A 1 198 ? 0.138 -8.853 -22.001 1.00 88.50 198 SER A N 1
ATOM 1502 C CA . SER A 1 198 ? 0.392 -8.073 -23.219 1.00 88.50 198 SER A CA 1
ATOM 1503 C C . SER A 1 198 ? 1.851 -7.649 -23.389 1.00 88.50 198 SER A C 1
ATOM 1505 O O . SER A 1 198 ? 2.166 -6.986 -24.373 1.00 88.50 198 SER A O 1
ATOM 1507 N N . SER A 1 199 ? 2.700 -7.970 -22.411 1.00 75.94 199 SER A N 1
ATOM 1508 C CA . SER A 1 199 ? 4.120 -7.614 -22.337 1.00 75.94 199 SER A CA 1
ATOM 1509 C C . SER A 1 199 ? 5.034 -8.733 -22.799 1.00 75.94 199 SER A C 1
ATOM 1511 O O . SER A 1 199 ? 4.713 -9.890 -22.448 1.00 75.94 199 SER A O 1
#